Protein AF-0000000077258229 (afdb_homodimer)

Solvent-accessible surface area (backbone atoms only — not comparable to full-atom values): 12039 Å² total; per-residue (Å²): 67,58,70,66,53,53,52,51,48,62,73,42,46,87,74,57,75,75,78,71,53,66,70,56,54,48,48,45,30,41,74,46,67,45,82,60,68,40,69,65,33,52,48,48,52,47,51,52,46,50,50,51,50,38,46,32,37,35,40,14,45,51,47,38,51,54,52,49,56,58,44,56,70,38,79,86,47,75,88,75,76,78,78,65,54,45,53,68,25,43,56,54,13,40,48,67,43,36,39,39,26,74,67,77,74,73,71,124,69,57,71,64,52,52,53,51,48,63,73,41,47,87,74,57,74,75,80,70,53,66,72,56,54,49,49,44,30,41,76,45,68,44,83,61,68,40,70,66,33,53,48,48,52,47,50,50,48,48,50,52,51,38,48,31,36,34,39,14,46,52,47,37,50,52,51,48,56,57,45,55,69,38,80,86,47,76,85,77,75,77,77,64,52,45,54,68,24,45,56,55,12,40,46,68,43,34,40,40,24,73,67,79,74,72,70,125

Sequence (216 aa):
MKDSDFEEFKKNLDEYIPIIPDSVLDYYMQKSGITSSETNVKKMISLLSHKFISDVCGSAFQYHKLGQKNAQKDKRFSKDKKPSLQVVDVEKALEEVGINVNRPHYYMMKDSDFEEFKKNLDEYIPIIPDSVLDYYMQKSGITSSETNVKKMISLLSHKFISDVCGSAFQYHKLGQKNAQKDKRFSKDKKPSLQVVDVEKALEEVGINVNRPHYYM

Secondary structure (DSSP, 8-state):
--HHHHHHHHHTGGG---SS-HHHHHHHHHHTT---B-HHHHHHHHHHHHHHHHHHHHHHHHHHHHHHHHHHHSTTS-SS--PPB-HHHHHHHHHH------------/--HHHHHHHHHTGGG---SS-HHHHHHHHHHTT---B-HHHHHHHHHHHHHHHHHHHHHHHHHHHHHHHHHHHSTTS-TT--PPB-HHHHHHHHHH------------

Foldseek 3Di:
DPPVVLVVCLVCLVVDDAPDDPVVLCVVCVVVVNNDDDPSVSSSVRVVVVVLVVQLVVQLVVQLVVVQVVVVVVVVDPPPDRDDRDPVSSVVSVVVRPPCPPPPPPPD/DPPVVLVVCLVCLVVDDAPDDPVVLCVVCVVVVNNDDDPSVSSSVRVVVVVLVVQLVVQLVVQLVVVQVVVVVVVVDDPPDRDDRDPVSSVVSVVVRPPCPPPPPPPD

InterPro domains:
  IPR003923 Transcription initiation factor TFIID, subunit 10 [PF03540] (7-107)
  IPR003923 Transcription initiation factor TFIID, subunit 10 [PR01443] (18-34)
  IPR003923 Transcription initiation factor TFIID, subunit 10 [PR01443] (38-60)
  IPR003923 Transcription initiation factor TFIID, subunit 10 [PR01443] (82-104)
  IPR003923 Transcription initiation factor TFIID, subunit 10 [PTHR21242] (2-108)
  IPR003923 Transcription initiation factor TFIID, subunit 10 [cd07982] (5-101)

Radius of gyration: 19.53 Å; Cα contacts (8 Å, |Δi|>4): 253; chains: 2; bounding box: 39×70×43 Å

Organism: NCBI:txid6039

pLDDT: mean 80.28, std 18.12, range [20.03, 95.38]

Structure (mmCIF, N/CA/C/O backbone):
data_AF-0000000077258229-model_v1
#
loop_
_entity.id
_entity.type
_entity.pdbx_description
1 polymer 'Transcription initiation factor TFIID subunit 10 (TAF10)'
#
loop_
_atom_site.group_PDB
_atom_site.id
_atom_site.type_symbol
_atom_site.label_atom_id
_atom_site.label_alt_id
_atom_site.label_comp_id
_atom_site.label_asym_id
_atom_site.label_entity_id
_atom_site.label_seq_id
_atom_site.pdbx_PDB_ins_code
_atom_site.Cartn_x
_atom_site.Cartn_y
_atom_site.Cartn_z
_atom_site.occupancy
_atom_site.B_iso_or_equiv
_atom_site.auth_seq_id
_atom_site.auth_comp_id
_atom_site.auth_asym_id
_atom_site.auth_atom_id
_atom_site.pdbx_PDB_model_num
ATOM 1 N N . MET A 1 1 ? -11.641 3.184 -1.828 1 57.22 1 MET A N 1
ATOM 2 C CA . MET A 1 1 ? -12.156 2.928 -0.485 1 57.22 1 MET A CA 1
ATOM 3 C C . MET A 1 1 ? -13.391 3.779 -0.202 1 57.22 1 MET A C 1
ATOM 5 O O . MET A 1 1 ? -13.438 4.949 -0.581 1 57.22 1 MET A O 1
ATOM 9 N N . LYS A 1 2 ? -14.531 3.072 0.216 1 61.44 2 LYS A N 1
ATOM 10 C CA . LYS A 1 2 ? -15.734 3.822 0.577 1 61.44 2 LYS A CA 1
ATOM 11 C C . LYS A 1 2 ? -15.477 4.734 1.773 1 61.44 2 LYS A C 1
ATOM 13 O O . LYS A 1 2 ? -14.656 4.414 2.637 1 61.44 2 LYS A O 1
ATOM 18 N N . ASP A 1 3 ? -15.938 5.891 1.698 1 63.28 3 ASP A N 1
ATOM 19 C CA . ASP A 1 3 ? -15.852 6.828 2.814 1 63.28 3 ASP A CA 1
ATOM 20 C C . ASP A 1 3 ? -16.109 6.125 4.145 1 63.28 3 ASP A C 1
ATOM 22 O O . ASP A 1 3 ? -15.453 6.426 5.148 1 63.28 3 ASP A O 1
ATOM 26 N N . SER A 1 4 ? -16.891 5.246 4.035 1 69.62 4 SER A N 1
ATOM 27 C CA . SER A 1 4 ? -17.266 4.516 5.242 1 69.62 4 SER A CA 1
ATOM 28 C C . SER A 1 4 ? -16.109 3.666 5.758 1 69.62 4 SER A C 1
ATOM 30 O O . SER A 1 4 ? -15.93 3.527 6.969 1 69.62 4 SER A O 1
ATOM 32 N N . ASP A 1 5 ? -15.297 3.279 4.859 1 73.69 5 ASP A N 1
ATOM 33 C CA . ASP A 1 5 ? -14.156 2.463 5.27 1 73.69 5 ASP A CA 1
ATOM 34 C C . ASP A 1 5 ? -13.125 3.299 6.02 1 73.69 5 ASP A C 1
ATOM 36 O O . ASP A 1 5 ? -12.609 2.873 7.055 1 73.69 5 ASP A O 1
ATOM 40 N N . PHE A 1 6 ? -13.023 4.461 5.547 1 78.75 6 PHE A N 1
ATOM 41 C CA . PHE A 1 6 ? -12.031 5.324 6.176 1 78.75 6 PHE A CA 1
ATOM 42 C C . PHE A 1 6 ? -12.484 5.734 7.574 1 78.75 6 PHE A C 1
ATOM 44 O O . PHE A 1 6 ? -11.672 5.805 8.5 1 78.75 6 PHE A O 1
ATOM 51 N N . GLU A 1 7 ? -13.742 5.977 7.688 1 82.94 7 GLU A N 1
ATOM 52 C CA . GLU A 1 7 ? -14.281 6.352 8.992 1 82.94 7 GLU A CA 1
ATOM 53 C C . GLU A 1 7 ? -14.102 5.227 10.008 1 82.94 7 GLU A C 1
ATOM 55 O O . GLU A 1 7 ? -13.82 5.48 11.18 1 82.94 7 GLU A O 1
ATOM 60 N N . GLU A 1 8 ? -14.273 4.082 9.523 1 83.69 8 GLU A N 1
ATOM 61 C CA . GLU A 1 8 ? -14.07 2.932 10.391 1 83.69 8 GLU A CA 1
ATOM 62 C C . GLU A 1 8 ? -12.617 2.832 10.844 1 83.69 8 GLU A C 1
ATOM 64 O O . GLU A 1 8 ? -12.344 2.533 12.008 1 83.69 8 GLU A O 1
ATOM 69 N N . PHE A 1 9 ? -11.766 3.049 9.906 1 85.38 9 PHE A N 1
ATOM 70 C CA . PHE A 1 9 ? -10.352 3.029 10.25 1 85.38 9 PHE A CA 1
ATOM 71 C C . PHE A 1 9 ? -10.031 4.086 11.305 1 85.38 9 PHE A C 1
ATOM 73 O O . PHE A 1 9 ? -9.305 3.816 12.258 1 85.38 9 PHE A O 1
ATOM 80 N N . LYS A 1 10 ? -10.617 5.18 11.133 1 85.75 10 LYS A N 1
ATOM 81 C CA . LYS A 1 10 ? -10.383 6.285 12.055 1 85.75 10 LYS A CA 1
ATOM 82 C C . LYS A 1 10 ? -10.828 5.922 13.469 1 85.75 10 LYS A C 1
ATOM 84 O O . LYS A 1 10 ? -10.141 6.238 14.445 1 85.75 10 LYS A O 1
ATOM 89 N N . LYS A 1 11 ? -11.867 5.289 13.516 1 88.06 11 LYS A N 1
ATOM 90 C CA . LYS A 1 11 ? -12.461 4.945 14.805 1 88.06 11 LYS A CA 1
ATOM 91 C C . LYS A 1 11 ? -11.633 3.887 15.531 1 88.06 11 LYS A C 1
ATOM 93 O O . LYS A 1 11 ? -11.578 3.867 16.766 1 88.06 11 LYS A O 1
ATOM 98 N N . ASN A 1 12 ? -10.93 3.156 14.75 1 86.62 12 ASN A N 1
ATOM 99 C CA . ASN A 1 12 ? -10.234 2.021 15.352 1 86.62 12 ASN A CA 1
ATOM 100 C C . ASN A 1 12 ? -8.719 2.199 15.305 1 86.62 12 ASN A C 1
ATOM 102 O O . ASN A 1 12 ? -7.973 1.236 15.477 1 86.62 12 ASN A O 1
ATOM 106 N N . LEU A 1 13 ? -8.367 3.373 15.109 1 89.88 13 LEU A N 1
ATOM 107 C CA . LEU A 1 13 ? -6.949 3.645 14.922 1 89.88 13 LEU A CA 1
ATOM 108 C C . LEU A 1 13 ? -6.156 3.279 16.172 1 89.88 13 LEU A C 1
ATOM 110 O O . LEU A 1 13 ? -5.035 2.775 16.078 1 89.88 13 LEU A O 1
ATOM 114 N N . ASP A 1 14 ? -6.758 3.533 17.297 1 88.06 14 ASP A N 1
ATOM 115 C CA . ASP A 1 14 ? -6.062 3.295 18.562 1 88.06 14 ASP A CA 1
ATOM 116 C C . ASP A 1 14 ? -5.887 1.799 18.812 1 88.06 14 ASP A C 1
ATOM 118 O O . ASP A 1 14 ? -5.016 1.395 19.594 1 88.06 14 ASP A O 1
ATOM 122 N N . GLU A 1 15 ? -6.613 1.012 18.203 1 89.38 15 GLU A N 1
ATOM 123 C CA . GLU A 1 15 ? -6.566 -0.433 18.406 1 89.38 15 GLU A CA 1
ATOM 124 C C . GLU A 1 15 ? -5.641 -1.105 17.391 1 89.38 15 GLU A C 1
ATOM 126 O O . GLU A 1 15 ? -5.336 -2.295 17.516 1 89.38 15 GLU A O 1
ATOM 131 N N . TYR A 1 16 ? -5.285 -0.314 16.516 1 87.12 16 TYR A N 1
ATOM 132 C CA . TYR A 1 16 ? -4.457 -0.885 15.461 1 87.12 16 TYR A CA 1
ATOM 133 C C . TYR A 1 16 ? -3.014 -1.039 15.922 1 87.12 16 TYR A C 1
ATOM 135 O O . TYR A 1 16 ? -2.434 -0.11 16.5 1 87.12 16 TYR A O 1
ATOM 143 N N . ILE A 1 17 ? -2.508 -2.24 15.719 1 85.88 17 ILE A N 1
ATOM 144 C CA . ILE A 1 17 ? -1.104 -2.521 15.992 1 85.88 17 ILE A CA 1
ATOM 145 C C . ILE A 1 17 ? -0.341 -2.682 14.68 1 85.88 17 ILE A C 1
ATOM 147 O O . ILE A 1 17 ? -0.551 -3.648 13.945 1 85.88 17 ILE A O 1
ATOM 151 N N . PRO A 1 18 ? 0.511 -1.812 14.414 1 85.25 18 PRO A N 1
ATOM 152 C CA . PRO A 1 18 ? 1.188 -1.818 13.109 1 85.25 18 PRO A CA 1
ATOM 153 C C . PRO A 1 18 ? 2.096 -3.033 12.922 1 85.25 18 PRO A C 1
ATOM 155 O O . PRO A 1 18 ? 2.795 -3.436 13.859 1 85.25 18 PRO A O 1
ATOM 158 N N . ILE A 1 19 ? 2.014 -3.592 11.82 1 87.38 19 ILE A N 1
ATOM 159 C CA . ILE A 1 19 ? 2.902 -4.688 11.453 1 87.38 19 ILE A CA 1
ATOM 160 C C . ILE A 1 19 ? 4.168 -4.129 10.805 1 87.38 19 ILE A C 1
ATOM 162 O O . ILE A 1 19 ? 5.27 -4.625 11.047 1 87.38 19 ILE A O 1
ATOM 166 N N . ILE A 1 20 ? 4.02 -3.078 10.07 1 91.81 20 ILE A N 1
ATOM 167 C CA . ILE A 1 20 ? 5.141 -2.412 9.414 1 91.81 20 ILE A CA 1
ATOM 168 C C . ILE A 1 20 ? 5.969 -1.654 10.445 1 91.81 20 ILE A C 1
ATOM 170 O O . ILE A 1 20 ? 5.438 -0.824 11.188 1 91.81 20 ILE A O 1
ATOM 174 N N . PRO A 1 21 ? 7.254 -1.905 10.469 1 91.06 21 PRO A N 1
ATOM 175 C CA . PRO A 1 21 ? 8.094 -1.18 11.43 1 91.06 21 PRO A CA 1
ATOM 176 C C . PRO A 1 21 ? 8.031 0.334 11.234 1 91.06 21 PRO A C 1
ATOM 178 O O . PRO A 1 21 ? 7.945 0.812 10.102 1 91.06 21 PRO A O 1
ATOM 181 N N . ASP A 1 22 ? 8.195 1.017 12.391 1 89.62 22 ASP A N 1
ATOM 182 C CA . ASP A 1 22 ? 8.172 2.475 12.352 1 89.62 22 ASP A CA 1
ATOM 183 C C . ASP A 1 22 ? 9.281 3.021 11.453 1 89.62 22 ASP A C 1
ATOM 185 O O . ASP A 1 22 ? 9.086 4.02 10.758 1 89.62 22 ASP A O 1
ATOM 189 N N . SER A 1 23 ? 10.414 2.354 11.57 1 91.12 23 SER A N 1
ATOM 190 C CA . SER A 1 23 ? 11.555 2.812 10.781 1 91.12 23 SER A CA 1
ATOM 191 C C . SER A 1 23 ? 11.25 2.764 9.289 1 91.12 23 SER A C 1
ATOM 193 O O . SER A 1 23 ? 11.688 3.635 8.531 1 91.12 23 SER A O 1
ATOM 195 N N . VAL A 1 24 ? 10.516 1.772 8.852 1 91.31 24 VAL A N 1
ATOM 196 C CA . VAL A 1 24 ? 10.133 1.627 7.449 1 91.31 24 VAL A CA 1
ATOM 197 C C . VAL A 1 24 ? 9.148 2.73 7.066 1 91.31 24 VAL A C 1
ATOM 199 O O . VAL A 1 24 ? 9.32 3.396 6.043 1 91.31 24 VAL A O 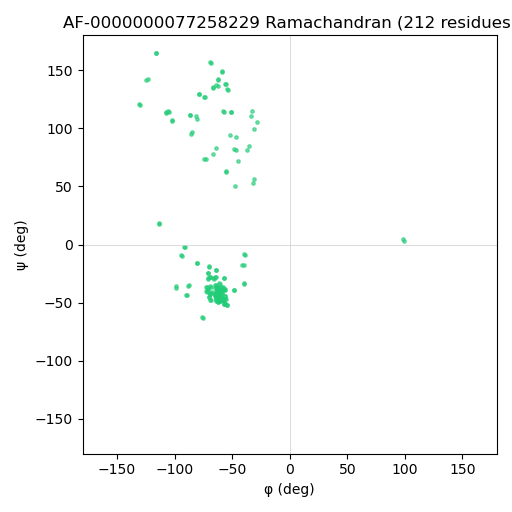1
ATOM 202 N N . LEU A 1 25 ? 8.125 2.957 7.871 1 93.25 25 LEU A N 1
ATOM 203 C CA . LEU A 1 25 ? 7.137 3.99 7.586 1 93.25 25 LEU A CA 1
ATOM 204 C C . LEU A 1 25 ? 7.781 5.371 7.582 1 93.25 25 LEU A C 1
ATOM 206 O O . LEU A 1 25 ? 7.477 6.203 6.723 1 93.25 25 LEU A O 1
ATOM 210 N N . ASP A 1 26 ? 8.688 5.57 8.555 1 93.44 26 ASP A N 1
ATOM 211 C CA . ASP A 1 26 ? 9.383 6.852 8.656 1 93.44 26 ASP A CA 1
ATOM 212 C C . ASP A 1 26 ? 10.188 7.137 7.391 1 93.44 26 ASP A C 1
ATOM 214 O O . ASP A 1 26 ? 10.273 8.281 6.945 1 93.44 26 ASP A O 1
ATOM 218 N N . TYR A 1 27 ? 10.781 6.145 6.914 1 93.44 27 TYR A N 1
ATOM 219 C CA . TYR A 1 27 ? 11.555 6.297 5.684 1 93.44 27 TYR A CA 1
ATOM 220 C C . TYR A 1 27 ? 10.68 6.836 4.559 1 93.44 27 TYR A C 1
ATOM 222 O O . TYR A 1 27 ? 11.047 7.809 3.893 1 93.44 27 TYR A O 1
ATOM 230 N N . TYR A 1 28 ? 9.57 6.219 4.34 1 93.06 28 TYR A N 1
ATOM 231 C CA . TYR A 1 28 ? 8.688 6.633 3.256 1 93.06 28 TYR A CA 1
ATOM 232 C C . TYR A 1 28 ? 8.148 8.039 3.496 1 93.06 28 TYR A C 1
ATOM 234 O O . TYR A 1 28 ? 8.008 8.828 2.557 1 93.06 28 TYR A O 1
ATOM 242 N N . MET A 1 29 ? 7.797 8.281 4.707 1 95.12 29 MET A N 1
ATOM 243 C CA . MET A 1 29 ? 7.289 9.609 5.059 1 95.12 29 MET A CA 1
ATOM 244 C C . MET A 1 29 ? 8.352 10.68 4.82 1 95.12 29 MET A C 1
ATOM 246 O O . MET A 1 29 ? 8.078 11.695 4.18 1 95.12 29 MET A O 1
ATOM 250 N N . GLN A 1 30 ? 9.539 10.461 5.285 1 94.75 30 GLN A N 1
ATOM 251 C CA . GLN A 1 30 ? 10.633 11.406 5.125 1 94.75 30 GLN A CA 1
ATOM 252 C C . GLN A 1 30 ? 10.961 11.625 3.648 1 94.75 30 GLN A C 1
ATOM 254 O O . GLN A 1 30 ? 11.25 12.75 3.232 1 94.75 30 GLN A O 1
ATOM 259 N N . LYS A 1 31 ? 10.953 10.578 2.973 1 93.81 31 LYS A N 1
ATOM 260 C CA . LYS A 1 31 ? 11.211 10.664 1.539 1 93.81 31 LYS A CA 1
ATOM 261 C C . LYS A 1 31 ? 10.219 11.602 0.856 1 93.81 31 LYS A C 1
ATOM 263 O O . LYS A 1 31 ? 10.547 12.242 -0.141 1 93.81 31 LYS A O 1
ATOM 268 N N . SER A 1 32 ? 9.047 11.719 1.38 1 92.88 32 SER 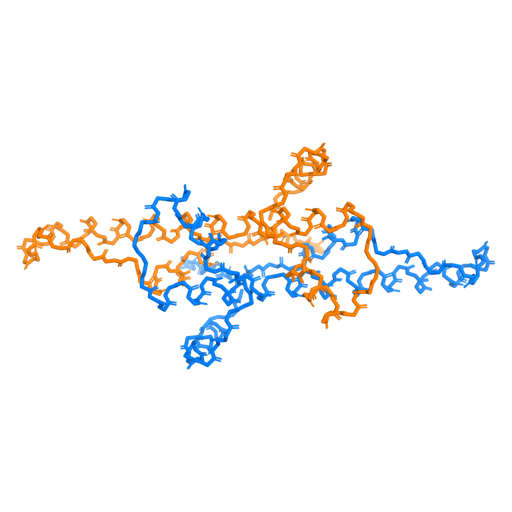A N 1
ATOM 269 C CA . SER A 1 32 ? 7.992 12.555 0.821 1 92.88 32 SER A CA 1
ATOM 270 C C . SER A 1 32 ? 8.031 13.961 1.416 1 92.88 32 SER A C 1
ATOM 272 O O . SER A 1 32 ? 7.191 14.805 1.09 1 92.88 32 SER A O 1
ATOM 274 N N . GLY A 1 33 ? 8.969 14.141 2.354 1 91.81 33 GLY A N 1
ATOM 275 C CA . GLY A 1 33 ? 9.125 15.461 2.945 1 91.81 33 GLY A CA 1
ATOM 276 C C . GLY A 1 33 ? 8.422 15.594 4.285 1 91.81 33 GLY A C 1
ATOM 277 O O . GLY A 1 33 ? 8.367 16.688 4.855 1 91.81 33 GLY A O 1
ATOM 278 N N . ILE A 1 34 ? 7.879 14.477 4.719 1 92.94 34 ILE A N 1
ATOM 279 C CA . ILE A 1 34 ? 7.199 14.508 6.008 1 92.94 34 ILE A CA 1
ATOM 280 C C . ILE A 1 34 ? 8.203 14.25 7.129 1 92.94 34 ILE A C 1
ATOM 282 O O . ILE A 1 34 ? 8.766 13.156 7.227 1 92.94 34 ILE A O 1
ATOM 286 N N . THR A 1 35 ? 8.453 15.172 7.855 1 85.44 35 THR A N 1
ATOM 287 C CA . THR A 1 35 ? 9.477 15.07 8.891 1 85.44 35 THR A CA 1
ATOM 288 C C . THR A 1 35 ? 8.836 14.781 10.25 1 85.44 35 THR A C 1
ATOM 290 O O . THR A 1 35 ? 9.453 14.141 11.102 1 85.44 35 THR A O 1
ATOM 293 N N . SER A 1 36 ? 7.727 15.305 10.5 1 76.44 36 SER A N 1
ATOM 294 C CA . SER A 1 36 ? 7.016 15.062 11.75 1 76.44 36 SER A CA 1
ATOM 295 C C . SER A 1 36 ? 5.559 14.688 11.492 1 76.44 36 SER A C 1
ATOM 297 O O . SER A 1 36 ? 4.875 15.336 10.703 1 76.44 36 SER A O 1
ATOM 299 N N . SER A 1 37 ? 5.316 13.562 11.977 1 77.62 37 SER A N 1
ATOM 300 C CA . SER A 1 37 ? 3.928 13.141 11.82 1 77.62 37 SER A CA 1
ATOM 301 C C . SER A 1 37 ? 3.307 12.773 13.164 1 77.62 37 SER A C 1
ATOM 303 O O . SER A 1 37 ? 4.004 12.312 14.07 1 77.62 37 SER A O 1
ATOM 305 N N . GLU A 1 38 ? 2.143 13.125 13.258 1 87.88 38 GLU A N 1
ATOM 306 C CA . GLU A 1 38 ? 1.345 12.695 14.398 1 87.88 38 GLU A CA 1
ATOM 307 C C . GLU A 1 38 ? 1.191 11.18 14.43 1 87.88 38 GLU A C 1
ATOM 309 O O . GLU A 1 38 ? 1.202 10.531 13.383 1 87.88 38 GLU A O 1
ATOM 314 N N . THR A 1 39 ? 1.223 10.664 15.625 1 89.94 39 THR A N 1
ATOM 315 C CA . THR A 1 39 ? 1.104 9.227 15.828 1 89.94 39 THR A CA 1
ATOM 316 C C . THR A 1 39 ? -0.079 8.664 15.047 1 89.94 39 THR A C 1
ATOM 318 O O . THR A 1 39 ? 0.036 7.617 14.398 1 89.94 39 THR A O 1
ATOM 321 N N . ASN A 1 40 ? -1.174 9.414 15.016 1 91.75 40 ASN A N 1
ATOM 322 C CA . ASN A 1 40 ? -2.379 8.93 14.352 1 91.75 40 ASN A CA 1
ATOM 323 C C . ASN A 1 40 ? -2.213 8.914 12.836 1 91.75 40 ASN A C 1
ATOM 325 O O . ASN A 1 40 ? -2.775 8.055 12.156 1 91.75 40 ASN A O 1
ATOM 329 N N . VAL A 1 41 ? -1.41 9.773 12.344 1 93.81 41 VAL A N 1
ATOM 330 C CA . VAL A 1 41 ? -1.142 9.812 10.906 1 93.81 41 VAL A CA 1
ATOM 331 C C . VAL A 1 41 ? -0.318 8.594 10.5 1 93.81 41 VAL A C 1
ATOM 333 O O . VAL A 1 41 ? -0.641 7.914 9.523 1 93.81 41 VAL A O 1
ATOM 336 N N . LYS A 1 42 ? 0.658 8.352 11.297 1 93.38 42 LYS A N 1
ATOM 337 C CA . LYS A 1 42 ? 1.5 7.188 11.047 1 93.38 42 LYS A CA 1
ATOM 338 C C . LYS A 1 42 ? 0.684 5.898 11.102 1 93.38 42 LYS A C 1
ATOM 340 O O . LYS A 1 42 ? 0.832 5.027 10.242 1 93.38 42 LYS A O 1
ATOM 345 N N . LYS A 1 43 ? -0.122 5.836 12.125 1 93.56 43 LYS A N 1
ATOM 346 C CA . LYS A 1 43 ? -0.98 4.668 12.281 1 93.56 43 LYS A CA 1
ATOM 347 C C . LYS A 1 43 ? -1.937 4.527 11.102 1 93.56 43 LYS A C 1
ATOM 349 O O . LYS A 1 43 ? -2.176 3.42 10.617 1 93.56 43 LYS A O 1
ATOM 354 N N . MET A 1 44 ? -2.463 5.617 10.656 1 93 44 MET A N 1
ATOM 355 C CA . MET A 1 44 ? -3.402 5.602 9.539 1 93 44 MET A CA 1
ATOM 356 C C . MET A 1 44 ? -2.725 5.109 8.266 1 93 44 MET A C 1
ATOM 358 O O . MET A 1 44 ? -3.26 4.25 7.562 1 93 44 MET A O 1
ATOM 362 N N . ILE A 1 45 ? -1.569 5.625 8.016 1 93.62 45 ILE A N 1
ATOM 363 C CA . ILE A 1 45 ? -0.845 5.23 6.812 1 93.62 45 ILE A CA 1
ATOM 364 C C . ILE A 1 45 ? -0.479 3.748 6.895 1 93.62 45 ILE A C 1
ATOM 366 O O . ILE A 1 45 ? -0.591 3.02 5.906 1 93.62 45 ILE A O 1
ATOM 370 N N . SER A 1 46 ? -0.046 3.348 8.047 1 93.69 46 SER A N 1
ATOM 371 C CA . SER A 1 46 ? 0.262 1.938 8.266 1 93.69 46 SER A CA 1
ATOM 372 C C . SER A 1 46 ? -0.956 1.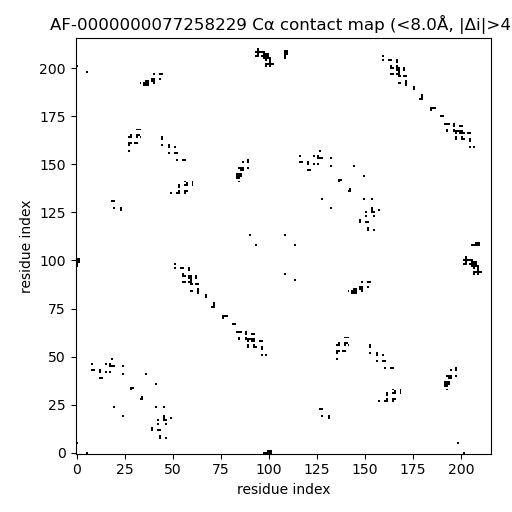059 8 1 93.69 46 SER A C 1
ATOM 374 O O . SER A 1 46 ? -0.851 0.03 7.324 1 93.69 46 SER A O 1
ATOM 376 N N . LEU A 1 47 ? -2.041 1.47 8.547 1 91.75 47 LEU A N 1
ATOM 377 C CA . LEU A 1 47 ? -3.283 0.722 8.391 1 91.75 47 LEU A CA 1
ATOM 378 C C . LEU A 1 47 ? -3.695 0.662 6.922 1 91.75 47 LEU A C 1
ATOM 380 O O . LEU A 1 47 ? -4.125 -0.387 6.434 1 91.75 47 LEU A O 1
ATOM 384 N N . LEU A 1 48 ? -3.623 1.71 6.219 1 91.06 48 LEU A N 1
ATOM 385 C CA . LEU A 1 48 ? -3.971 1.77 4.805 1 91.06 48 LEU A CA 1
ATOM 386 C C . LEU A 1 48 ? -3.039 0.892 3.979 1 91.06 48 LEU A C 1
ATOM 388 O O . LEU A 1 48 ? -3.477 0.23 3.035 1 91.06 48 LEU A O 1
ATOM 392 N N . SER A 1 49 ? -1.779 0.928 4.324 1 92.88 49 SER A N 1
ATOM 393 C CA . SER A 1 49 ? -0.805 0.068 3.662 1 92.88 49 SER A CA 1
ATOM 394 C C . SER A 1 49 ? -1.13 -1.406 3.881 1 92.88 49 SER A C 1
ATOM 396 O O . SER A 1 49 ? -1.048 -2.211 2.951 1 92.88 49 SER A O 1
ATOM 398 N N . HIS A 1 50 ? -1.468 -1.717 5.129 1 90.44 50 HIS A N 1
ATOM 399 C CA . HIS A 1 50 ? -1.894 -3.078 5.434 1 90.44 50 HIS A CA 1
ATOM 400 C C . HIS A 1 50 ? -3.072 -3.496 4.562 1 90.44 50 HIS A C 1
ATOM 402 O O . HIS A 1 50 ? -3.08 -4.598 4.008 1 90.44 50 HIS A O 1
ATOM 408 N N . LYS A 1 51 ? -4.016 -2.703 4.543 1 89.06 51 LYS A N 1
ATOM 409 C CA . LYS A 1 51 ? -5.191 -3.029 3.74 1 89.06 51 LYS A CA 1
ATOM 410 C C . LYS A 1 51 ? -4.816 -3.23 2.275 1 89.06 51 LYS A C 1
ATOM 412 O O . LYS A 1 51 ? -5.293 -4.164 1.629 1 89.06 51 LYS A O 1
ATOM 417 N N . PHE A 1 52 ? -4.031 -2.285 1.726 1 90.94 52 PHE A N 1
ATOM 418 C CA . PHE A 1 52 ? -3.598 -2.365 0.337 1 90.94 52 PHE A CA 1
ATOM 419 C C . PHE A 1 52 ? -2.906 -3.695 0.061 1 90.94 52 PHE A C 1
ATOM 421 O O . PHE A 1 52 ? -3.256 -4.395 -0.891 1 90.94 52 PHE A O 1
ATOM 428 N N . ILE A 1 53 ? -1.913 -4.027 0.885 1 93.81 53 ILE A N 1
ATOM 429 C CA . ILE A 1 53 ? -1.142 -5.25 0.685 1 93.81 53 ILE A CA 1
ATOM 430 C C . ILE A 1 53 ? -2.059 -6.465 0.804 1 93.81 53 ILE A C 1
ATOM 432 O O . ILE A 1 53 ? -2 -7.379 -0.022 1 93.81 53 ILE A O 1
ATOM 436 N N . SER A 1 54 ? -2.896 -6.445 1.809 1 91.81 54 SER A N 1
ATOM 437 C CA . SER A 1 54 ? -3.83 -7.551 2.018 1 91.81 54 SER A CA 1
ATOM 438 C C . SER A 1 54 ? -4.762 -7.719 0.823 1 91.81 54 SER A C 1
ATOM 440 O O . SER A 1 54 ? -4.996 -8.844 0.367 1 91.81 54 SER A O 1
ATOM 442 N N . ASP A 1 55 ? -5.32 -6.637 0.352 1 91.75 55 ASP A N 1
ATOM 443 C CA . ASP A 1 55 ? -6.238 -6.688 -0.784 1 91.75 55 ASP A CA 1
ATOM 444 C C . ASP A 1 55 ? -5.535 -7.223 -2.031 1 91.75 55 ASP A C 1
ATOM 446 O O . ASP A 1 55 ? -6.098 -8.039 -2.764 1 91.75 55 ASP A O 1
ATOM 450 N N . VAL A 1 56 ? -4.355 -6.746 -2.295 1 93.38 56 VAL A N 1
ATOM 451 C CA . VAL A 1 56 ? -3.592 -7.18 -3.463 1 93.38 56 VAL A CA 1
ATOM 452 C C . VAL A 1 56 ? -3.293 -8.672 -3.359 1 93.38 56 VAL A C 1
ATOM 454 O O . VAL A 1 56 ? -3.508 -9.422 -4.316 1 93.38 56 VAL A O 1
ATOM 457 N N . CYS A 1 57 ? -2.783 -9.102 -2.199 1 95.19 57 CYS A N 1
ATOM 458 C CA . CYS A 1 57 ? -2.475 -10.508 -1.992 1 95.19 57 CYS A CA 1
ATOM 459 C C . CYS A 1 57 ? -3.725 -11.367 -2.135 1 95.19 57 CYS A C 1
ATOM 461 O O . CYS A 1 57 ? -3.703 -12.398 -2.811 1 95.19 57 CYS A O 1
ATOM 463 N N . GLY A 1 58 ? -4.766 -10.945 -1.475 1 94.38 58 GLY A N 1
ATOM 464 C CA . GLY A 1 58 ? -6.012 -11.688 -1.549 1 94.38 58 GLY A CA 1
ATOM 465 C C . GLY A 1 58 ? -6.543 -11.828 -2.963 1 94.38 58 GLY A C 1
ATOM 466 O O . GLY A 1 58 ? -6.926 -12.922 -3.387 1 94.38 58 GLY A O 1
ATOM 467 N N . SER A 1 59 ? -6.574 -10.766 -3.689 1 94 59 SER A N 1
ATOM 468 C CA . SER A 1 59 ? -7.055 -10.773 -5.066 1 94 59 SER A CA 1
ATOM 469 C C . SER A 1 59 ? -6.145 -11.609 -5.965 1 94 59 SER A C 1
ATOM 471 O O . SER A 1 59 ? -6.621 -12.367 -6.812 1 94 59 SER A O 1
ATOM 473 N N . ALA A 1 60 ? -4.832 -11.422 -5.781 1 94.81 60 ALA A N 1
ATOM 474 C CA . ALA A 1 60 ? -3.879 -12.203 -6.562 1 94.81 60 ALA A CA 1
ATOM 475 C C . ALA A 1 60 ? -4.082 -13.703 -6.336 1 94.81 60 ALA A C 1
ATOM 477 O O . ALA A 1 60 ? -4.047 -14.492 -7.285 1 94.81 60 ALA A O 1
ATOM 478 N N . PHE A 1 61 ? -4.297 -14.055 -5.102 1 95.06 61 PHE A N 1
ATOM 479 C CA . PHE A 1 61 ? -4.527 -15.453 -4.75 1 95.06 61 PHE A CA 1
ATOM 480 C C . PHE A 1 61 ? -5.793 -15.977 -5.418 1 95.06 61 PHE A C 1
ATOM 482 O O . PHE A 1 61 ? -5.82 -17.109 -5.91 1 95.06 61 PHE A O 1
ATOM 489 N N . GLN A 1 62 ? -6.812 -15.195 -5.379 1 93.94 62 GLN A N 1
ATOM 490 C CA . GLN A 1 62 ? -8.07 -15.578 -6.02 1 93.94 62 GLN A CA 1
ATOM 491 C C . GLN A 1 62 ? -7.879 -15.812 -7.516 1 93.94 62 GLN A C 1
ATOM 493 O O . GLN A 1 62 ? -8.391 -16.781 -8.07 1 93.94 62 GLN A O 1
ATOM 498 N N . TYR A 1 63 ? -7.16 -14.914 -8.188 1 92 63 TYR A N 1
ATOM 499 C CA . TYR A 1 63 ? -6.895 -15.055 -9.617 1 92 63 TYR A CA 1
ATOM 500 C C . TYR A 1 63 ? -6.051 -16.297 -9.891 1 92 63 TYR A C 1
ATOM 502 O O . TYR A 1 63 ? -6.273 -17 -10.883 1 92 63 TYR A O 1
ATOM 510 N N . HIS A 1 64 ? -5.051 -16.484 -9.07 1 92.69 64 HIS A N 1
ATOM 511 C CA . HIS A 1 64 ? -4.215 -17.672 -9.195 1 92.69 64 HIS A CA 1
ATOM 512 C C . HIS A 1 64 ? -5.051 -18.953 -9.125 1 92.69 64 HIS A C 1
ATOM 514 O O . HIS A 1 64 ? -4.867 -19.859 -9.938 1 92.69 64 HIS A O 1
ATOM 520 N N . LYS A 1 65 ? -5.926 -19.016 -8.156 1 92.5 65 LYS A N 1
ATOM 521 C CA . LYS A 1 65 ? -6.789 -20.172 -7.973 1 92.5 65 LYS A CA 1
ATOM 522 C C . LYS A 1 65 ? -7.691 -20.375 -9.188 1 92.5 65 LYS A C 1
ATOM 524 O O . LYS A 1 65 ? -7.902 -21.516 -9.617 1 92.5 65 LYS A O 1
ATOM 529 N N . LEU A 1 66 ? -8.203 -19.359 -9.609 1 89.81 66 LEU A N 1
ATOM 530 C CA . LEU A 1 66 ? -9.078 -19.438 -10.781 1 89.81 66 LEU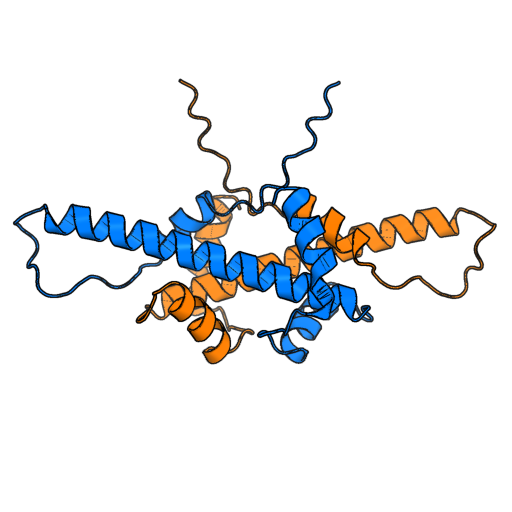 A CA 1
ATOM 531 C C . LEU A 1 66 ? -8.32 -19.984 -11.984 1 89.81 66 LEU A C 1
ATOM 533 O O . LEU A 1 66 ? -8.852 -20.812 -12.734 1 89.81 66 LEU A O 1
ATOM 537 N N . GLY A 1 67 ? -7.137 -19.469 -12.195 1 86.12 67 GLY A N 1
ATOM 538 C CA . GLY A 1 67 ? -6.316 -19.953 -13.289 1 86.12 67 GLY A CA 1
ATOM 539 C C . GLY A 1 67 ? -5.973 -21.422 -13.164 1 86.12 67 GLY A C 1
ATOM 540 O O . GLY A 1 67 ? -5.945 -22.156 -14.156 1 86.12 67 GLY A O 1
ATOM 541 N N . GLN A 1 68 ? -5.688 -21.844 -11.945 1 85.19 68 GLN A N 1
ATOM 542 C CA . GLN A 1 68 ? -5.359 -23.234 -11.695 1 85.19 68 GLN A CA 1
ATOM 543 C C . GLN A 1 68 ? -6.547 -24.141 -12 1 85.19 68 GLN A C 1
ATOM 545 O O . GLN A 1 68 ? -6.383 -25.219 -12.578 1 85.19 68 GLN A O 1
ATOM 550 N N . LYS A 1 69 ? -7.668 -23.75 -11.477 1 84.44 69 LYS A N 1
ATOM 551 C CA . LYS A 1 69 ? -8.883 -24.531 -11.711 1 84.44 69 LYS A CA 1
ATOM 552 C C . LYS A 1 69 ? -9.148 -24.703 -13.211 1 84.44 69 LYS A C 1
ATOM 554 O O . LYS A 1 69 ? -9.547 -25.766 -13.656 1 84.44 69 LYS A O 1
ATOM 559 N N . ASN A 1 70 ? -8.891 -23.656 -13.922 1 82.81 70 ASN A N 1
ATOM 560 C CA . ASN A 1 70 ? -9.094 -23.688 -15.367 1 82.81 70 ASN A CA 1
ATOM 561 C C . ASN A 1 70 ? -8.078 -24.594 -16.047 1 82.81 70 ASN A C 1
ATOM 563 O O . ASN A 1 70 ? -8.406 -25.281 -17.031 1 82.81 70 ASN A O 1
ATOM 567 N N . ALA A 1 71 ? -6.879 -24.641 -15.578 1 78.06 71 ALA A N 1
ATOM 568 C CA . ALA A 1 71 ? -5.82 -25.469 -16.141 1 78.06 71 ALA A CA 1
ATOM 569 C C . ALA A 1 71 ? -6.062 -26.938 -15.828 1 78.06 71 ALA A C 1
ATOM 571 O O . ALA A 1 71 ? -5.766 -27.812 -16.641 1 78.06 71 ALA A O 1
ATOM 572 N N . GLN A 1 72 ? -6.488 -27.234 -14.688 1 76.44 72 GLN A N 1
ATOM 573 C CA . GLN A 1 72 ? -6.742 -28.609 -14.266 1 76.44 72 GLN A CA 1
ATOM 574 C C . GLN A 1 72 ? -7.867 -29.234 -15.086 1 76.44 72 GLN A C 1
ATOM 576 O O . GLN A 1 72 ? -7.871 -30.453 -15.32 1 76.44 72 GLN A O 1
ATOM 581 N N . LYS A 1 73 ? -8.773 -28.422 -15.406 1 74.69 73 LYS A N 1
ATOM 582 C CA . LYS A 1 73 ? -9.875 -28.938 -16.219 1 74.69 73 LYS A CA 1
ATOM 583 C C . LYS A 1 73 ? -9.375 -29.391 -17.578 1 74.69 73 LYS A C 1
ATOM 585 O O . LYS A 1 73 ? -9.969 -30.281 -18.188 1 74.69 73 LYS A O 1
ATOM 590 N N . ASP A 1 74 ? -8.211 -28.781 -17.859 1 66.56 74 ASP A N 1
ATOM 591 C CA . ASP A 1 74 ? -7.598 -29.203 -19.125 1 66.56 74 ASP A CA 1
ATOM 592 C C . ASP A 1 74 ? -6.758 -30.469 -18.922 1 66.56 74 ASP A C 1
ATOM 594 O O . ASP A 1 74 ? -5.84 -30.484 -18.094 1 66.56 74 ASP A O 1
ATOM 598 N N . LYS A 1 75 ? -7.258 -31.656 -19.188 1 61.19 75 LYS A N 1
ATOM 599 C CA . LYS A 1 75 ? -6.762 -33.031 -19.047 1 61.19 75 LYS A CA 1
ATOM 600 C C . LYS A 1 75 ? -5.297 -33.125 -19.469 1 61.19 75 LYS A C 1
ATOM 602 O O . LYS A 1 75 ? -4.637 -34.125 -19.203 1 61.19 75 LYS A O 1
ATOM 607 N N . ARG A 1 76 ? -4.75 -32.156 -20.203 1 63.12 76 ARG A N 1
ATOM 608 C CA . ARG A 1 76 ? -3.389 -32.281 -20.703 1 63.12 76 ARG A CA 1
ATOM 609 C C . ARG A 1 76 ? -2.371 -31.922 -19.625 1 63.12 76 ARG A C 1
ATOM 611 O O . ARG A 1 76 ? -1.17 -32.156 -19.797 1 63.12 76 ARG A O 1
ATOM 618 N N . PHE A 1 77 ? -2.793 -31.281 -18.578 1 59.25 77 PHE A N 1
ATOM 619 C CA . PHE A 1 77 ? -1.84 -30.797 -17.578 1 59.25 77 PHE A CA 1
ATOM 620 C C . PHE A 1 77 ? -1.891 -31.672 -16.328 1 59.25 77 PHE A C 1
ATOM 622 O O . PHE A 1 77 ? -2.973 -32.031 -15.852 1 59.25 77 PHE A O 1
ATOM 629 N N . SER A 1 78 ? -0.804 -32.375 -16.078 1 58.5 78 SER A N 1
ATOM 630 C CA . SER A 1 78 ? -0.602 -33.312 -14.977 1 58.5 78 SER A CA 1
ATOM 631 C C . SER A 1 78 ? -0.962 -32.688 -13.641 1 58.5 78 SER A C 1
ATOM 633 O O . SER A 1 78 ? -0.694 -31.5 -13.422 1 58.5 78 SER A O 1
ATOM 635 N N . LYS A 1 79 ? -2.002 -33.125 -12.891 1 59.78 79 LYS A N 1
ATOM 636 C CA . LYS A 1 79 ? -2.553 -32.812 -11.578 1 59.78 79 LYS A CA 1
ATOM 637 C C . LYS A 1 79 ? -1.441 -32.562 -10.562 1 59.78 79 LYS A C 1
ATOM 639 O O . LYS A 1 79 ? -1.694 -32.031 -9.477 1 59.78 79 LYS A O 1
ATOM 644 N N . ASP A 1 80 ? -0.191 -32.844 -10.984 1 61.09 80 ASP A N 1
ATOM 645 C CA . ASP A 1 80 ? 0.711 -33.031 -9.852 1 61.09 80 ASP A CA 1
ATOM 646 C C . ASP A 1 80 ? 1.078 -31.688 -9.219 1 61.09 80 ASP A C 1
ATOM 648 O O . ASP A 1 80 ? 1.212 -31.594 -8 1 61.09 80 ASP A O 1
ATOM 652 N N . LYS A 1 81 ? 1.846 -30.672 -10.023 1 62.62 81 LYS A N 1
ATOM 653 C CA . LYS A 1 81 ? 2.414 -29.531 -9.297 1 62.62 81 LYS A CA 1
ATOM 654 C C . LYS A 1 81 ? 1.564 -28.281 -9.492 1 62.62 81 LYS A C 1
ATOM 656 O O . LYS A 1 81 ? 1.328 -27.844 -10.625 1 62.62 81 LYS A O 1
ATOM 661 N N . LYS A 1 82 ? 0.824 -27.875 -8.43 1 70.56 82 LYS A N 1
ATOM 662 C CA . LYS A 1 82 ? 0.06 -26.625 -8.453 1 70.56 82 LYS A CA 1
ATOM 663 C C . LYS A 1 82 ? 0.967 -25.438 -8.719 1 70.56 82 LYS A C 1
ATOM 665 O O . LYS A 1 82 ? 1.962 -25.234 -8.023 1 70.56 82 LYS A O 1
ATOM 670 N N . PRO A 1 83 ? 0.736 -24.844 -9.844 1 75.5 83 PRO A N 1
ATOM 671 C CA . PRO A 1 83 ? 1.61 -23.703 -10.141 1 75.5 83 PRO A CA 1
ATOM 672 C C . PRO A 1 83 ? 1.599 -22.641 -9.047 1 75.5 83 PRO A C 1
ATOM 674 O O . PRO A 1 83 ? 0.571 -22.438 -8.398 1 75.5 83 PRO A O 1
ATOM 677 N N . SER A 1 84 ? 2.713 -22.156 -8.766 1 88.31 84 SER A N 1
ATOM 678 C CA . SER A 1 84 ? 2.857 -21.094 -7.781 1 88.31 84 SER A CA 1
ATOM 679 C C . SER A 1 84 ? 2.254 -19.781 -8.289 1 88.31 84 SER A C 1
ATOM 681 O O . SER A 1 84 ? 2.014 -19.625 -9.484 1 88.31 84 SER A O 1
ATOM 683 N N . LEU A 1 85 ? 1.896 -18.922 -7.43 1 93.5 85 LEU A N 1
ATOM 684 C CA . LEU A 1 85 ? 1.424 -17.578 -7.758 1 93.5 85 LEU A CA 1
ATOM 685 C C . LEU A 1 85 ? 2.422 -16.844 -8.648 1 93.5 85 LEU A C 1
ATOM 687 O O . LEU A 1 85 ? 3.631 -16.906 -8.414 1 93.5 85 LEU A O 1
ATOM 691 N N . GLN A 1 86 ? 1.971 -16.234 -9.68 1 92.69 86 GLN A N 1
ATOM 692 C CA . GLN A 1 86 ? 2.822 -15.578 -10.664 1 92.69 86 GLN A CA 1
ATOM 693 C C . GLN A 1 86 ? 2.582 -14.07 -10.688 1 92.69 86 GLN A C 1
ATOM 695 O O . GLN A 1 86 ? 1.557 -13.594 -10.195 1 92.69 86 GLN A O 1
ATOM 700 N N . VAL A 1 87 ? 3.469 -13.43 -11.273 1 92.44 87 VAL A N 1
ATOM 701 C CA . VAL A 1 87 ? 3.404 -11.977 -11.383 1 92.44 87 VAL A CA 1
ATOM 702 C C . VAL A 1 87 ? 2.113 -11.57 -12.086 1 92.44 87 VAL A C 1
ATOM 704 O O . VAL A 1 87 ? 1.511 -10.547 -11.75 1 92.44 87 VAL A O 1
ATOM 707 N N . VAL A 1 88 ? 1.729 -12.352 -13.055 1 91.06 88 VAL A N 1
ATOM 708 C CA . VAL A 1 88 ? 0.527 -12.031 -13.82 1 91.06 88 VAL A CA 1
ATOM 709 C C . VAL A 1 88 ? -0.686 -12.008 -12.891 1 91.06 88 VAL A C 1
ATOM 711 O O . VAL A 1 88 ? -1.612 -11.219 -13.086 1 91.06 88 VAL A O 1
ATOM 714 N N . ASP A 1 89 ? -0.726 -12.844 -11.859 1 93.81 89 ASP A N 1
ATOM 715 C CA . ASP A 1 89 ? -1.81 -12.852 -10.883 1 93.81 89 ASP A CA 1
ATOM 716 C C . ASP A 1 89 ? -1.856 -11.539 -10.109 1 93.81 89 ASP A C 1
ATOM 718 O O . ASP A 1 89 ? -2.938 -11.031 -9.805 1 93.81 89 ASP A O 1
ATOM 722 N N . VAL A 1 90 ? -0.721 -11.008 -9.828 1 93.19 90 VAL A N 1
ATOM 723 C CA . VAL A 1 90 ? -0.614 -9.734 -9.125 1 93.19 90 VAL A CA 1
ATOM 724 C C . VAL A 1 90 ? -1.089 -8.602 -10.039 1 93.19 90 VAL A C 1
ATOM 726 O O . VAL A 1 90 ? -1.782 -7.688 -9.594 1 93.19 90 VAL A O 1
ATOM 729 N N . GLU A 1 91 ? -0.678 -8.688 -11.234 1 89.12 91 GLU A N 1
ATOM 730 C CA . GLU A 1 91 ? -1.098 -7.695 -12.219 1 89.12 91 GLU A CA 1
ATOM 731 C C . GLU A 1 91 ? -2.619 -7.617 -12.312 1 89.12 91 GLU A C 1
ATOM 733 O O . GLU A 1 91 ? -3.189 -6.523 -12.359 1 89.12 91 GLU A O 1
ATOM 738 N N . LYS A 1 92 ? -3.234 -8.719 -12.336 1 88.94 92 LYS A N 1
ATOM 739 C CA . LYS A 1 92 ? -4.691 -8.766 -12.414 1 88.94 92 LYS A CA 1
ATOM 740 C C . LYS A 1 92 ? -5.328 -8.242 -11.125 1 88.94 92 LYS A C 1
ATOM 742 O O . LYS A 1 92 ? -6.367 -7.586 -11.172 1 88.94 92 LYS A O 1
ATOM 747 N N . ALA A 1 93 ? -4.742 -8.633 -10.055 1 90.69 93 ALA A N 1
ATOM 748 C CA . ALA A 1 93 ? -5.238 -8.172 -8.758 1 90.69 93 ALA A CA 1
ATOM 749 C C . ALA A 1 93 ? -5.258 -6.648 -8.695 1 90.69 93 ALA A C 1
ATOM 751 O O . ALA A 1 93 ? -6.172 -6.059 -8.109 1 90.69 93 ALA A O 1
ATOM 752 N N . LEU A 1 94 ? -4.273 -6.012 -9.258 1 85.5 94 LEU A N 1
ATOM 753 C CA . LEU A 1 94 ? -4.152 -4.559 -9.195 1 85.5 94 LEU A CA 1
ATOM 754 C C . LEU A 1 94 ? -5.281 -3.887 -9.969 1 85.5 94 LEU A C 1
ATOM 756 O O . LEU A 1 94 ? -5.648 -2.746 -9.68 1 85.5 94 LEU A O 1
ATOM 760 N N . GLU A 1 95 ? -5.738 -4.574 -10.945 1 79.94 95 GLU A N 1
ATOM 761 C CA . GLU A 1 95 ? -6.871 -4.043 -11.695 1 79.94 95 GLU A CA 1
ATOM 762 C C . GLU A 1 95 ? -8.117 -3.955 -10.82 1 79.94 95 GLU A C 1
ATOM 764 O O . GLU A 1 95 ? -8.977 -3.09 -11.031 1 79.94 95 GLU A O 1
ATOM 769 N N . GLU A 1 96 ? -8.125 -4.809 -9.906 1 77.94 96 GLU A N 1
ATOM 770 C CA . GLU A 1 96 ? -9.281 -4.875 -9.023 1 77.94 96 GLU A CA 1
ATOM 771 C C . GLU A 1 96 ? -9.109 -3.965 -7.809 1 77.94 96 GLU A C 1
ATOM 773 O O . GLU A 1 96 ? -10.062 -3.336 -7.352 1 77.94 96 GLU A O 1
ATOM 778 N N . VAL A 1 97 ? -7.859 -4.121 -7.352 1 72.94 97 VAL A N 1
ATOM 779 C CA . VAL A 1 97 ? -7.574 -3.393 -6.121 1 72.94 97 VAL A CA 1
ATOM 780 C C . VAL A 1 97 ? -7.465 -1.898 -6.414 1 72.94 97 VAL A C 1
ATOM 782 O O . VAL A 1 97 ? -6.648 -1.481 -7.238 1 72.94 97 VAL A O 1
ATOM 785 N N . GLY A 1 98 ? -8.609 -1.084 -6.691 1 54.38 98 GLY A N 1
ATOM 786 C CA . GLY A 1 98 ? -8.641 0.37 -6.668 1 54.38 98 GLY A CA 1
ATOM 787 C C . GLY A 1 98 ? -8.773 0.939 -5.266 1 54.38 98 GLY A C 1
ATOM 788 O O . GLY A 1 98 ? -9.492 0.388 -4.43 1 54.38 98 GLY A O 1
ATOM 789 N N . ILE A 1 99 ? -7.793 1.478 -4.809 1 49.84 99 ILE A N 1
ATOM 790 C CA . ILE A 1 99 ? -8.273 2.268 -3.682 1 49.84 99 ILE A CA 1
ATOM 791 C C . ILE A 1 99 ? -9.367 3.221 -4.148 1 49.84 99 ILE A C 1
ATOM 793 O O . ILE A 1 99 ? -9.125 4.105 -4.973 1 49.84 99 ILE A O 1
ATOM 797 N N . ASN A 1 100 ? -10.484 2.682 -4.633 1 42.72 100 ASN A N 1
ATOM 798 C CA . ASN A 1 100 ? -11.664 3.357 -5.18 1 42.72 100 ASN A CA 1
ATOM 799 C C . ASN A 1 100 ? -11.891 4.711 -4.512 1 42.72 100 ASN A C 1
ATOM 801 O O . ASN A 1 100 ? -12.352 4.777 -3.371 1 42.72 100 ASN A O 1
ATOM 805 N N . VAL A 1 101 ? -11.086 5.57 -4.477 1 38.94 101 VAL A N 1
ATOM 806 C CA . VAL A 1 101 ? -11.68 6.832 -4.059 1 38.94 101 VAL A CA 1
ATOM 807 C C . VAL A 1 101 ? -12.656 7.324 -5.129 1 38.94 101 VAL A C 1
ATOM 809 O O . VAL A 1 101 ? -12.289 7.445 -6.301 1 38.94 101 VAL A O 1
ATOM 812 N N . ASN A 1 102 ? -13.836 6.773 -5.195 1 37.53 102 ASN A N 1
ATOM 813 C CA . ASN A 1 102 ? -14.828 7.359 -6.086 1 37.53 102 ASN A CA 1
ATOM 814 C C . ASN A 1 102 ? -14.648 8.867 -6.215 1 37.53 102 ASN A C 1
ATOM 816 O O . ASN A 1 102 ? -14.453 9.562 -5.215 1 37.53 102 ASN A O 1
ATOM 820 N N . ARG A 1 103 ? -14.016 9.273 -7.297 1 35.06 103 ARG A N 1
ATOM 821 C CA . ARG A 1 103 ? -14.062 10.664 -7.742 1 35.06 103 ARG A CA 1
ATOM 822 C C . ARG A 1 103 ? -15.414 11.289 -7.418 1 35.06 103 ARG A C 1
ATOM 824 O O . ARG A 1 103 ? -16.469 10.695 -7.672 1 35.06 103 ARG A O 1
ATOM 831 N N . PRO A 1 104 ? -15.414 12.219 -6.461 1 33.84 104 PRO A N 1
ATOM 832 C CA . PRO A 1 104 ? -16.656 12.992 -6.508 1 33.84 104 PRO A CA 1
ATOM 833 C C . PRO A 1 104 ? -17 13.469 -7.914 1 33.84 104 PRO A C 1
ATOM 835 O O . PRO A 1 104 ? -16.125 13.977 -8.625 1 33.84 104 PRO A O 1
ATOM 838 N N . HIS A 1 105 ? -17.625 12.656 -8.789 1 33.88 105 HIS A N 1
ATOM 839 C CA . HIS A 1 105 ? -18.281 13.305 -9.922 1 33.88 105 HIS A CA 1
ATOM 840 C C . HIS A 1 105 ? -18.875 14.648 -9.516 1 33.88 105 HIS A C 1
ATOM 842 O O . HIS A 1 105 ? -19.75 14.711 -8.648 1 33.88 105 HIS A O 1
ATOM 848 N N . TYR A 1 106 ? -18.062 15.703 -9.539 1 27.7 106 TYR A N 1
ATOM 849 C CA . TYR A 1 106 ? -18.672 17.016 -9.617 1 27.7 106 TYR A CA 1
ATOM 850 C C . TYR A 1 106 ? -19.781 17.047 -10.656 1 27.7 106 TYR A C 1
ATOM 852 O O . TYR A 1 106 ? -19.578 16.688 -11.82 1 27.7 106 TYR A O 1
ATOM 860 N N . TYR A 1 107 ? -20.859 16.406 -10.312 1 24.41 107 TYR A N 1
ATOM 861 C CA . TYR A 1 107 ? -21.969 16.906 -11.125 1 24.41 107 TYR A CA 1
ATOM 862 C C . TYR A 1 107 ? -21.984 18.422 -11.18 1 24.41 107 TYR A C 1
ATOM 864 O O . TYR A 1 107 ? -21.844 19.094 -10.148 1 24.41 107 TYR A O 1
ATOM 872 N N . MET A 1 108 ? -21.297 18.953 -12.273 1 20.03 108 MET A N 1
ATOM 873 C CA . MET A 1 108 ? -22.016 20.156 -12.711 1 20.03 108 MET A CA 1
ATOM 874 C C . MET A 1 108 ? -23.516 19.875 -12.805 1 20.03 108 MET A C 1
ATOM 876 O O . MET A 1 108 ? -23.938 18.766 -13.133 1 20.03 108 MET A O 1
ATOM 880 N N . MET B 1 1 ? -3.326 2.572 -11.531 1 56.5 1 MET B N 1
ATOM 881 C CA . MET B 1 1 ? -2.018 2.471 -12.172 1 56.5 1 MET B CA 1
ATOM 882 C C . MET B 1 1 ? -2.162 2.148 -13.656 1 56.5 1 MET B C 1
ATOM 884 O O . MET B 1 1 ? -3.008 1.34 -14.047 1 56.5 1 MET B O 1
ATOM 888 N N . LYS B 1 2 ? -1.512 3.051 -14.539 1 61.19 2 LYS B N 1
ATOM 889 C CA . LYS B 1 2 ? -1.549 2.775 -15.977 1 61.19 2 LYS B CA 1
ATOM 890 C C . LYS B 1 2 ? -0.817 1.477 -16.297 1 61.19 2 LYS B C 1
ATOM 892 O O . LYS B 1 2 ? 0.128 1.098 -15.609 1 61.19 2 LYS B O 1
ATOM 897 N N . ASP B 1 3 ? -1.381 0.719 -17.125 1 62.97 3 ASP B N 1
ATOM 898 C CA . ASP B 1 3 ? -0.74 -0.498 -17.609 1 62.97 3 ASP B CA 1
ATOM 899 C C . ASP B 1 3 ? 0.753 -0.277 -17.844 1 62.97 3 ASP B C 1
ATOM 901 O O . ASP B 1 3 ? 1.567 -1.158 -17.562 1 62.97 3 ASP B O 1
ATOM 905 N N . SER B 1 4 ? 0.996 0.825 -18.219 1 69.19 4 SER B N 1
ATOM 906 C CA . SER B 1 4 ? 2.381 1.164 -18.531 1 69.19 4 SER B CA 1
ATOM 907 C C . SER B 1 4 ? 3.234 1.203 -17.266 1 69.19 4 SER B C 1
ATOM 909 O O . SER B 1 4 ? 4.402 0.81 -17.281 1 69.19 4 SER B O 1
ATOM 911 N N . ASP B 1 5 ? 2.604 1.499 -16.203 1 73.19 5 ASP B N 1
ATOM 912 C CA . ASP B 1 5 ? 3.348 1.561 -14.953 1 73.19 5 ASP B CA 1
ATOM 913 C C . ASP B 1 5 ? 3.729 0.162 -14.469 1 73.19 5 ASP B C 1
ATOM 915 O O . ASP B 1 5 ? 4.863 -0.068 -14.055 1 73.19 5 ASP B O 1
ATOM 919 N N . PHE B 1 6 ? 2.834 -0.675 -14.719 1 78.5 6 PHE B N 1
ATOM 920 C CA . PHE B 1 6 ? 3.094 -2.035 -14.266 1 78.5 6 PHE B CA 1
ATOM 921 C C . PHE B 1 6 ? 4.191 -2.686 -15.102 1 78.5 6 PHE B C 1
ATOM 923 O O . PHE B 1 6 ? 5.035 -3.41 -14.57 1 78.5 6 PHE B O 1
ATOM 930 N N . GLU B 1 7 ? 4.152 -2.406 -16.359 1 82.88 7 GLU B N 1
ATOM 931 C CA . GLU B 1 7 ? 5.18 -2.959 -17.234 1 82.88 7 GLU B CA 1
ATOM 932 C C . GLU B 1 7 ? 6.566 -2.453 -16.844 1 82.88 7 GLU B C 1
ATOM 934 O O . GLU B 1 7 ? 7.547 -3.199 -16.922 1 82.88 7 GLU B O 1
ATOM 939 N N . GLU B 1 8 ? 6.574 -1.259 -16.5 1 83.5 8 GLU B N 1
ATOM 940 C CA . GLU B 1 8 ? 7.84 -0.69 -16.047 1 83.5 8 GLU B CA 1
ATOM 941 C C . GLU B 1 8 ? 8.344 -1.377 -14.781 1 83.5 8 GLU B C 1
ATOM 943 O O . GLU B 1 8 ? 9.531 -1.656 -14.648 1 83.5 8 GLU B O 1
ATOM 948 N N . PHE B 1 9 ? 7.426 -1.587 -13.914 1 85 9 PHE B N 1
ATOM 949 C CA . PHE B 1 9 ? 7.793 -2.283 -12.688 1 85 9 PHE B CA 1
ATOM 950 C C . PHE B 1 9 ? 8.336 -3.674 -12.992 1 85 9 PHE B C 1
ATOM 952 O O . PHE B 1 9 ? 9.344 -4.094 -12.422 1 85 9 PHE B O 1
ATOM 959 N N . LYS B 1 10 ? 7.73 -4.281 -13.906 1 85.56 10 LYS B N 1
ATOM 960 C CA . LYS B 1 10 ? 8.133 -5.633 -14.281 1 85.56 10 LYS B CA 1
ATOM 961 C C . LYS B 1 10 ? 9.562 -5.648 -14.828 1 85.56 10 LYS B C 1
ATOM 963 O O . LYS B 1 10 ? 10.344 -6.547 -14.508 1 85.56 10 LYS B O 1
ATOM 968 N N . LYS B 1 11 ? 9.828 -4.695 -15.539 1 88 11 LYS B N 1
ATOM 969 C CA . LYS B 1 11 ? 11.125 -4.613 -16.203 1 88 11 LYS B CA 1
ATOM 970 C C . LYS B 1 11 ? 12.242 -4.332 -15.195 1 88 11 LYS B C 1
ATOM 972 O O . LYS B 1 11 ? 13.375 -4.77 -15.375 1 88 11 LYS B O 1
ATOM 977 N N . ASN B 1 12 ? 11.844 -3.738 -14.117 1 86.25 12 ASN B N 1
ATOM 978 C CA . ASN B 1 12 ? 12.875 -3.295 -13.188 1 86.25 12 ASN B CA 1
ATOM 979 C C . ASN B 1 12 ? 12.812 -4.066 -11.867 1 86.25 12 ASN B C 1
ATOM 981 O O . ASN B 1 12 ? 13.383 -3.641 -10.867 1 86.25 12 ASN B O 1
ATOM 985 N N . LEU B 1 13 ? 12.172 -5.133 -11.953 1 89.62 13 LEU B N 1
ATOM 986 C CA . LEU B 1 13 ? 11.938 -5.898 -10.734 1 89.62 13 LEU B CA 1
ATOM 987 C C . LEU B 1 13 ? 13.258 -6.359 -10.117 1 89.62 13 LEU B C 1
ATOM 989 O O . LEU B 1 13 ? 13.406 -6.367 -8.898 1 89.62 13 LEU B O 1
ATOM 993 N N . ASP B 1 14 ? 14.156 -6.73 -10.977 1 87.75 14 ASP B N 1
ATOM 994 C CA . ASP B 1 14 ? 15.43 -7.266 -10.492 1 87.75 14 ASP B CA 1
ATOM 995 C C . ASP B 1 14 ? 16.281 -6.176 -9.844 1 87.75 14 ASP B C 1
ATOM 997 O O . ASP B 1 14 ? 17.172 -6.473 -9.055 1 87.75 14 ASP B O 1
ATOM 1001 N N . GLU B 1 15 ? 16.016 -4.988 -10.102 1 89 15 GLU B N 1
ATOM 1002 C CA . GLU B 1 15 ? 16.781 -3.869 -9.578 1 89 15 GLU B CA 1
ATOM 1003 C C . GLU B 1 15 ? 16.172 -3.33 -8.289 1 89 15 GLU B C 1
ATOM 1005 O O . GLU B 1 15 ? 16.781 -2.51 -7.598 1 89 15 GLU B O 1
ATOM 1010 N N . TYR B 1 16 ? 15.062 -3.824 -8.086 1 86.38 16 TYR B N 1
ATOM 1011 C CA . TYR B 1 16 ? 14.359 -3.311 -6.918 1 86.38 16 TYR B CA 1
ATOM 1012 C C . TYR B 1 16 ? 14.891 -3.949 -5.637 1 86.38 16 TYR B C 1
ATOM 1014 O O . TYR B 1 16 ? 15.039 -5.172 -5.566 1 86.38 16 TYR B O 1
ATOM 1022 N N . ILE B 1 17 ? 15.203 -3.08 -4.707 1 85.31 17 ILE B N 1
ATOM 1023 C CA . ILE B 1 17 ? 15.609 -3.529 -3.377 1 85.31 17 ILE B CA 1
ATOM 1024 C C . ILE B 1 17 ? 14.5 -3.24 -2.373 1 85.31 17 ILE B C 1
ATOM 1026 O O . ILE B 1 17 ? 14.219 -2.078 -2.07 1 85.31 17 ILE B O 1
ATOM 1030 N N . PRO B 1 18 ? 13.93 -4.238 -1.855 1 84.75 18 PRO B N 1
ATOM 1031 C CA . PRO B 1 18 ? 12.766 -4.043 -0.983 1 84.75 18 PRO B CA 1
ATOM 1032 C C . PRO B 1 18 ? 13.125 -3.336 0.323 1 84.75 18 PRO B C 1
ATOM 1034 O O . PRO B 1 18 ? 14.156 -3.633 0.927 1 84.75 18 PRO B O 1
ATOM 1037 N N . ILE B 1 19 ? 12.359 -2.414 0.663 1 87.25 19 ILE B N 1
ATOM 1038 C CA . ILE B 1 19 ? 12.5 -1.731 1.944 1 87.25 19 ILE B CA 1
ATOM 1039 C C . ILE B 1 19 ? 11.719 -2.48 3.02 1 87.25 19 ILE B C 1
ATOM 1041 O O . ILE B 1 19 ? 12.188 -2.613 4.156 1 87.25 19 ILE B O 1
ATOM 1045 N N . ILE B 1 20 ? 10.609 -3.043 2.643 1 91.56 20 ILE B N 1
ATOM 1046 C CA . ILE B 1 20 ? 9.773 -3.818 3.549 1 91.56 20 ILE B CA 1
ATOM 1047 C C . ILE B 1 20 ? 10.422 -5.172 3.824 1 91.56 20 ILE B C 1
ATOM 1049 O O . ILE B 1 20 ? 10.742 -5.918 2.893 1 91.56 20 ILE B O 1
ATOM 1053 N N . PRO B 1 21 ? 10.586 -5.492 5.086 1 90.88 21 PRO B N 1
ATOM 1054 C CA . PRO B 1 21 ? 11.18 -6.793 5.398 1 90.88 21 PRO B CA 1
ATOM 1055 C C . PRO B 1 21 ? 10.375 -7.961 4.832 1 90.88 21 PRO B C 1
ATOM 1057 O O . PRO B 1 21 ? 9.148 -7.906 4.797 1 90.88 21 PRO B O 1
ATOM 1060 N N . ASP B 1 22 ? 11.148 -9.023 4.496 1 89.38 22 ASP B N 1
ATOM 1061 C CA . ASP B 1 22 ? 10.508 -10.219 3.949 1 89.38 22 ASP B CA 1
ATOM 1062 C C . ASP B 1 22 ? 9.5 -10.805 4.938 1 89.38 22 ASP B C 1
ATOM 1064 O O . ASP B 1 22 ? 8.445 -11.305 4.535 1 89.38 22 ASP B O 1
ATOM 1068 N N . SER B 1 23 ? 9.898 -10.75 6.191 1 91 23 SER B N 1
ATOM 1069 C CA . SER B 1 23 ? 9.031 -11.32 7.215 1 91 23 SER B CA 1
ATOM 1070 C C . SER B 1 23 ? 7.684 -10.602 7.25 1 91 23 SER B C 1
ATOM 1072 O O . SER B 1 23 ? 6.648 -11.234 7.477 1 91 23 SER B O 1
ATOM 1074 N N . VAL B 1 24 ? 7.676 -9.32 7.031 1 91.19 24 VAL B N 1
ATOM 1075 C CA . VAL B 1 24 ? 6.453 -8.523 7.008 1 91.19 24 VAL B CA 1
ATOM 1076 C C . VAL B 1 24 ? 5.621 -8.891 5.785 1 91.19 24 VAL B C 1
ATOM 1078 O O . VAL B 1 24 ? 4.418 -9.148 5.898 1 91.19 24 VAL B O 1
ATOM 1081 N N . LEU B 1 25 ? 6.23 -8.953 4.617 1 93.06 25 LEU B N 1
ATOM 1082 C CA . LEU B 1 25 ? 5.52 -9.305 3.391 1 93.06 25 LEU B CA 1
ATOM 1083 C C . LEU B 1 25 ? 4.953 -10.719 3.475 1 93.06 25 LEU B C 1
ATOM 1085 O O . LEU B 1 25 ? 3.82 -10.961 3.061 1 93.06 25 LEU B O 1
ATOM 1089 N N . ASP B 1 26 ? 5.781 -11.617 4.031 1 93.31 26 ASP B N 1
ATOM 1090 C CA . ASP B 1 26 ? 5.359 -13.008 4.172 1 93.31 26 ASP B CA 1
ATOM 1091 C C . ASP B 1 26 ? 4.117 -13.117 5.051 1 93.31 26 ASP B C 1
ATOM 1093 O O . ASP B 1 26 ? 3.234 -13.938 4.789 1 93.31 26 ASP B O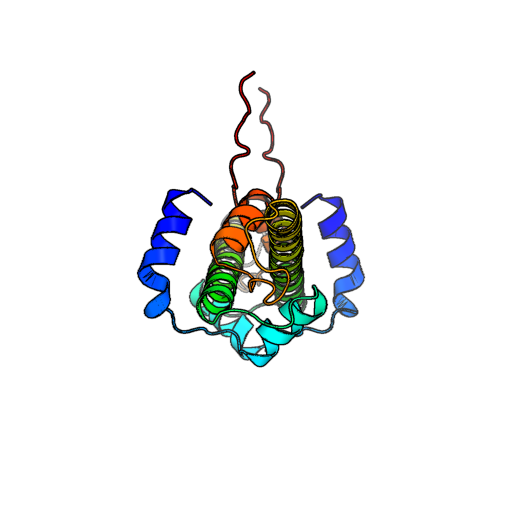 1
ATOM 1097 N N . TYR B 1 27 ? 4.105 -12.359 6.051 1 93.31 27 TYR B N 1
ATOM 1098 C CA . TYR B 1 27 ? 2.947 -12.352 6.938 1 93.31 27 TYR B CA 1
ATOM 1099 C C . TYR B 1 27 ? 1.674 -12.023 6.168 1 93.31 27 TYR B C 1
ATOM 1101 O O . TYR B 1 27 ? 0.674 -12.734 6.273 1 93.31 27 TYR B O 1
ATOM 1109 N N . TYR B 1 28 ? 1.707 -10.961 5.43 1 92.75 28 TYR B N 1
ATOM 1110 C CA . TYR B 1 28 ? 0.526 -10.539 4.684 1 92.75 28 TYR B CA 1
ATOM 1111 C C . TYR B 1 28 ? 0.142 -11.578 3.635 1 92.75 28 TYR B C 1
ATOM 1113 O O . TYR B 1 28 ? -1.043 -11.82 3.402 1 92.75 28 TYR B O 1
ATOM 1121 N N . MET B 1 29 ? 1.132 -12.078 2.988 1 94.88 29 MET B N 1
ATOM 1122 C CA . MET B 1 29 ? 0.885 -13.102 1.974 1 94.88 29 MET B CA 1
ATOM 1123 C C . MET B 1 29 ? 0.255 -14.344 2.594 1 94.88 29 MET B C 1
ATOM 1125 O O . MET B 1 29 ? -0.759 -14.844 2.104 1 94.88 29 MET B O 1
ATOM 1129 N N . GLN B 1 30 ? 0.802 -14.82 3.666 1 94.62 30 GLN B N 1
ATOM 1130 C CA . GLN B 1 30 ? 0.291 -16.016 4.348 1 94.62 30 GLN B CA 1
ATOM 1131 C C . GLN B 1 30 ? -1.134 -15.781 4.844 1 94.62 30 GLN B C 1
ATOM 1133 O O . GLN B 1 30 ? -1.967 -16.688 4.785 1 94.62 30 GLN B O 1
ATOM 1138 N N . LYS B 1 31 ? -1.319 -14.664 5.359 1 93.56 31 LYS B N 1
ATOM 1139 C CA . LYS B 1 31 ? -2.654 -14.32 5.836 1 93.56 31 LYS B CA 1
ATOM 1140 C C . LYS B 1 31 ? -3.688 -14.438 4.719 1 93.56 31 LYS B C 1
ATOM 1142 O O . LYS B 1 31 ? -4.855 -14.734 4.973 1 93.56 31 LYS B O 1
ATOM 1147 N N . SER B 1 32 ? -3.287 -14.25 3.512 1 92.38 32 SER B N 1
ATOM 1148 C CA . SER B 1 32 ? -4.172 -14.32 2.354 1 92.38 32 SER B CA 1
ATOM 1149 C C . SER B 1 32 ? -4.203 -15.727 1.765 1 92.38 32 SER B C 1
ATOM 1151 O O . SER B 1 32 ? -4.859 -15.969 0.75 1 92.38 32 SER B O 1
ATOM 1153 N N . GLY B 1 33 ? -3.387 -16.594 2.379 1 91.38 33 GLY B N 1
ATOM 1154 C CA . GLY B 1 33 ? -3.387 -17.984 1.926 1 91.38 33 GLY B CA 1
ATOM 1155 C C . GLY B 1 33 ? -2.238 -18.312 0.988 1 91.38 33 GLY B C 1
ATOM 1156 O O . GLY B 1 33 ? -2.17 -19.406 0.436 1 91.38 33 GLY B O 1
ATOM 1157 N N . ILE B 1 34 ? -1.411 -17.312 0.804 1 92.69 34 ILE B N 1
ATOM 1158 C CA . ILE B 1 34 ? -0.267 -17.531 -0.074 1 92.69 34 ILE B CA 1
ATOM 1159 C C . ILE B 1 34 ? 0.89 -18.125 0.726 1 92.69 34 ILE B C 1
ATOM 1161 O O . ILE B 1 34 ? 1.436 -17.469 1.619 1 92.69 34 ILE B O 1
ATOM 1165 N N . THR B 1 35 ? 1.198 -19.266 0.493 1 85.19 35 THR B N 1
ATOM 1166 C CA . THR B 1 35 ? 2.215 -19.969 1.271 1 85.19 35 THR B CA 1
ATOM 1167 C C . THR B 1 35 ? 3.557 -19.953 0.547 1 85.19 35 THR B C 1
ATOM 1169 O O . THR B 1 35 ? 4.613 -19.938 1.185 1 85.19 35 THR B O 1
ATOM 1172 N N . SER B 1 36 ? 3.562 -20.062 -0.707 1 76.44 36 SER B N 1
ATOM 1173 C CA . SER B 1 36 ? 4.789 -20.016 -1.496 1 76.44 36 SER B CA 1
ATOM 1174 C C . SER B 1 36 ? 4.672 -19.047 -2.656 1 76.44 36 SER B C 1
ATOM 1176 O O . SER B 1 36 ? 3.676 -19.047 -3.385 1 76.44 36 SER B O 1
ATOM 1178 N N . SER B 1 37 ? 5.535 -18.156 -2.547 1 77.81 37 SER B N 1
ATOM 1179 C CA . SER B 1 37 ? 5.512 -17.188 -3.645 1 77.81 37 SER B CA 1
ATOM 1180 C C . SER B 1 37 ? 6.863 -17.109 -4.348 1 77.81 37 SER B C 1
ATOM 1182 O O . SER B 1 37 ? 7.902 -17.328 -3.723 1 77.81 37 SER B O 1
ATOM 1184 N N . GLU B 1 38 ? 6.77 -16.969 -5.551 1 87.88 38 GLU B N 1
ATOM 1185 C CA . GLU B 1 38 ? 7.949 -16.703 -6.363 1 87.88 38 GLU B CA 1
ATOM 1186 C C . GLU B 1 38 ? 8.602 -15.391 -5.973 1 87.88 38 GLU B C 1
ATOM 1188 O O . GLU B 1 38 ? 7.926 -14.453 -5.543 1 87.88 38 GLU B O 1
ATOM 1193 N N . THR B 1 39 ? 9.906 -15.422 -5.988 1 89.69 39 THR B N 1
ATOM 1194 C CA . THR B 1 39 ? 10.688 -14.242 -5.617 1 89.69 39 THR B CA 1
ATOM 1195 C C . THR B 1 39 ? 10.18 -13 -6.344 1 89.69 39 THR B C 1
ATOM 1197 O O . THR B 1 39 ? 10.039 -11.938 -5.738 1 89.69 39 THR B O 1
ATOM 1200 N N . ASN B 1 40 ? 9.812 -13.164 -7.609 1 91.62 40 ASN B N 1
ATOM 1201 C CA . ASN B 1 40 ? 9.375 -12.023 -8.406 1 91.62 40 ASN B CA 1
ATOM 1202 C C . ASN B 1 40 ? 8.008 -11.516 -7.953 1 91.62 40 ASN B C 1
ATOM 1204 O O . ASN B 1 40 ? 7.73 -10.32 -8.023 1 91.62 40 ASN B O 1
ATOM 1208 N N . VAL B 1 41 ? 7.215 -12.383 -7.441 1 93.56 41 VAL B N 1
ATOM 1209 C CA . VAL B 1 41 ? 5.902 -12 -6.938 1 93.56 41 VAL B CA 1
ATOM 1210 C C . VAL B 1 41 ? 6.062 -11.172 -5.664 1 93.56 41 VAL B C 1
ATOM 1212 O O . VAL B 1 41 ? 5.445 -10.109 -5.523 1 93.56 41 VAL B O 1
ATOM 1215 N N . LYS B 1 42 ? 6.906 -11.664 -4.844 1 93.19 42 LYS B N 1
ATOM 1216 C CA . LYS B 1 42 ? 7.188 -10.945 -3.604 1 93.19 42 LYS B CA 1
ATOM 1217 C C . LYS B 1 42 ? 7.75 -9.555 -3.889 1 93.19 42 LYS B C 1
ATOM 1219 O O . LYS B 1 42 ? 7.34 -8.57 -3.27 1 93.19 42 LYS B O 1
ATOM 1224 N N . LYS B 1 43 ? 8.695 -9.539 -4.797 1 93.31 43 LYS B N 1
ATOM 1225 C CA . LYS B 1 43 ? 9.297 -8.266 -5.184 1 93.31 43 LYS B CA 1
ATOM 1226 C C . LYS B 1 43 ? 8.25 -7.324 -5.777 1 93.31 43 LYS B C 1
ATOM 1228 O O . LYS B 1 43 ? 8.266 -6.121 -5.5 1 93.31 43 LYS B O 1
ATOM 1233 N N . MET B 1 44 ? 7.379 -7.848 -6.559 1 92.81 44 MET B N 1
ATOM 1234 C CA . MET B 1 44 ? 6.34 -7.039 -7.195 1 92.81 44 MET B CA 1
ATOM 1235 C C . MET B 1 44 ? 5.402 -6.441 -6.152 1 92.81 44 MET B C 1
ATOM 1237 O O . MET B 1 44 ? 5.109 -5.246 -6.188 1 92.81 44 MET B O 1
ATOM 1241 N N . ILE B 1 45 ? 4.992 -7.262 -5.25 1 93.38 45 ILE B N 1
ATOM 1242 C CA . ILE B 1 45 ? 4.082 -6.789 -4.211 1 93.38 45 ILE B CA 1
ATOM 1243 C C . ILE B 1 45 ? 4.781 -5.734 -3.354 1 93.38 45 ILE B C 1
ATOM 1245 O O . ILE B 1 45 ? 4.18 -4.719 -2.992 1 93.38 45 ILE B O 1
ATOM 1249 N N . SER B 1 46 ? 6.016 -5.992 -3.031 1 93.56 46 SER B N 1
ATOM 1250 C CA . SER B 1 46 ? 6.805 -5.023 -2.281 1 93.56 46 SER B CA 1
ATOM 1251 C C . SER B 1 46 ? 6.891 -3.691 -3.018 1 93.56 46 SER B C 1
ATOM 1253 O O . SER B 1 46 ? 6.711 -2.631 -2.414 1 93.56 46 SER B O 1
ATOM 1255 N N . LEU B 1 47 ? 7.18 -3.781 -4.262 1 91.69 47 LEU B N 1
ATOM 1256 C CA . LEU B 1 47 ? 7.305 -2.586 -5.09 1 91.69 47 LEU B CA 1
ATOM 1257 C C . LEU B 1 47 ? 5.98 -1.829 -5.156 1 91.69 47 LEU B C 1
ATOM 1259 O O . LEU B 1 47 ? 5.961 -0.6 -5.066 1 91.69 47 LEU B O 1
ATOM 1263 N N . LEU B 1 48 ? 4.918 -2.492 -5.332 1 90.94 48 LEU B N 1
ATOM 1264 C CA . LEU B 1 48 ? 3.594 -1.881 -5.395 1 90.94 48 LEU B CA 1
ATOM 1265 C C . LEU B 1 48 ? 3.232 -1.23 -4.062 1 90.94 48 LEU B C 1
ATOM 1267 O O . LEU B 1 48 ? 2.637 -0.151 -4.035 1 90.94 48 LEU B O 1
ATOM 1271 N N . SER B 1 49 ? 3.578 -1.914 -3 1 92.94 49 SER B N 1
ATOM 1272 C CA . SER B 1 49 ? 3.359 -1.358 -1.669 1 92.94 49 SER B CA 1
ATOM 1273 C C . SER B 1 49 ? 4.16 -0.075 -1.467 1 92.94 49 SER B C 1
ATOM 1275 O O . SER B 1 49 ? 3.648 0.898 -0.909 1 92.94 49 SER B O 1
ATOM 1277 N N . HIS B 1 50 ? 5.41 -0.113 -1.905 1 90.62 50 HIS B N 1
ATOM 1278 C CA . HIS B 1 50 ? 6.238 1.087 -1.854 1 90.62 50 HIS B CA 1
ATOM 1279 C C . HIS B 1 50 ? 5.582 2.242 -2.605 1 90.62 50 HIS B C 1
ATOM 1281 O O . HIS B 1 50 ? 5.531 3.365 -2.102 1 90.62 50 HIS B O 1
ATOM 1287 N N . LYS B 1 51 ? 5.203 1.981 -3.758 1 89.12 51 LYS B N 1
ATOM 1288 C CA . LYS B 1 51 ? 4.57 3.031 -4.551 1 89.12 51 LYS B CA 1
ATOM 1289 C C . LYS B 1 51 ? 3.332 3.58 -3.846 1 89.12 51 LYS B C 1
ATOM 1291 O O . LYS B 1 51 ? 3.113 4.793 -3.814 1 89.12 51 LYS B O 1
ATOM 1296 N N . PHE B 1 52 ? 2.467 2.65 -3.363 1 91 52 PHE B N 1
ATOM 1297 C CA . PHE B 1 52 ? 1.251 3.045 -2.664 1 91 52 PHE B CA 1
ATOM 1298 C C . PHE B 1 52 ? 1.572 3.971 -1.496 1 91 52 PHE B C 1
ATOM 1300 O O . PHE B 1 52 ? 0.985 5.047 -1.371 1 91 52 PHE B O 1
ATOM 1307 N N . ILE B 1 53 ? 2.496 3.533 -0.631 1 93.94 53 ILE B N 1
ATOM 1308 C CA . ILE B 1 53 ? 2.842 4.305 0.556 1 93.94 53 ILE B CA 1
ATOM 1309 C C . ILE B 1 53 ? 3.428 5.652 0.142 1 93.94 53 ILE B C 1
ATOM 1311 O O . ILE B 1 53 ? 3.057 6.695 0.693 1 93.94 53 ILE B O 1
ATOM 1315 N N . SER B 1 54 ? 4.301 5.633 -0.824 1 91.94 54 SER B N 1
ATOM 1316 C CA . SER B 1 54 ? 4.918 6.859 -1.31 1 91.94 54 SER B CA 1
ATOM 1317 C C . SER B 1 54 ? 3.873 7.824 -1.859 1 91.94 54 SER B C 1
ATOM 1319 O O . SER B 1 54 ? 3.916 9.023 -1.571 1 91.94 54 SER B O 1
ATOM 1321 N N . ASP B 1 55 ? 2.973 7.32 -2.674 1 91.94 55 ASP B N 1
ATOM 1322 C CA . ASP B 1 55 ? 1.935 8.156 -3.266 1 91.94 55 ASP B CA 1
ATOM 1323 C C . ASP B 1 55 ? 1.038 8.766 -2.188 1 91.94 55 ASP B C 1
ATOM 1325 O O . ASP B 1 55 ? 0.689 9.945 -2.258 1 91.94 55 ASP B O 1
ATOM 1329 N N . VAL B 1 56 ? 0.645 7.969 -1.237 1 93.5 56 VAL B N 1
ATOM 1330 C CA . VAL B 1 56 ? -0.218 8.438 -0.158 1 93.5 56 VAL B CA 1
ATOM 1331 C C . VAL B 1 56 ? 0.5 9.523 0.643 1 93.5 56 VAL B C 1
ATOM 1333 O O . VAL B 1 56 ? -0.069 10.586 0.909 1 93.5 56 VAL B O 1
ATOM 1336 N N . CYS B 1 57 ? 1.738 9.25 1.034 1 95.38 57 CYS B N 1
ATOM 1337 C CA . CYS B 1 57 ? 2.518 10.227 1.79 1 95.38 57 CYS B CA 1
ATOM 1338 C C . CYS B 1 57 ? 2.703 11.508 0.994 1 95.38 57 CYS B C 1
ATOM 1340 O O . CYS B 1 57 ? 2.512 12.602 1.523 1 95.38 57 CYS B O 1
ATOM 1342 N N . GLY B 1 58 ? 3.102 11.352 -0.23 1 94.62 58 GLY B N 1
ATOM 1343 C CA . GLY B 1 58 ? 3.305 12.516 -1.078 1 94.62 58 GLY B CA 1
ATOM 1344 C C . GLY B 1 58 ? 2.057 13.367 -1.238 1 94.62 58 GLY B C 1
ATOM 1345 O O . GLY B 1 58 ? 2.109 14.586 -1.102 1 94.62 58 GLY B O 1
ATOM 1346 N N . SER B 1 59 ? 0.961 12.75 -1.519 1 94.12 59 SER B N 1
ATOM 1347 C CA . SER B 1 59 ? -0.306 13.453 -1.684 1 94.12 59 SER B CA 1
ATOM 1348 C C . SER B 1 59 ? -0.754 14.102 -0.377 1 94.12 59 SER B C 1
ATOM 1350 O O . SER B 1 59 ? -1.227 15.242 -0.371 1 94.12 59 SER B O 1
ATOM 1352 N N . ALA B 1 60 ? -0.624 13.344 0.708 1 94.94 60 ALA B N 1
ATOM 1353 C CA . ALA B 1 60 ? -0.985 13.891 2.014 1 94.94 60 ALA B CA 1
ATOM 1354 C C . ALA B 1 60 ? -0.169 15.133 2.332 1 94.94 60 ALA B C 1
ATOM 1356 O O . ALA B 1 60 ? -0.706 16.125 2.84 1 94.94 60 ALA B O 1
ATOM 1357 N N . PHE B 1 61 ? 1.088 15.086 2.031 1 95.19 61 PHE B N 1
ATOM 1358 C CA . PHE B 1 61 ? 1.975 16.219 2.264 1 95.19 61 PHE B CA 1
ATOM 1359 C C . PHE B 1 61 ? 1.545 17.422 1.432 1 95.19 61 PHE B C 1
ATOM 1361 O O . PHE B 1 61 ? 1.563 18.547 1.915 1 95.19 61 PHE B O 1
ATOM 1368 N N . GLN B 1 62 ? 1.23 17.172 0.216 1 94 62 GLN B N 1
ATOM 1369 C CA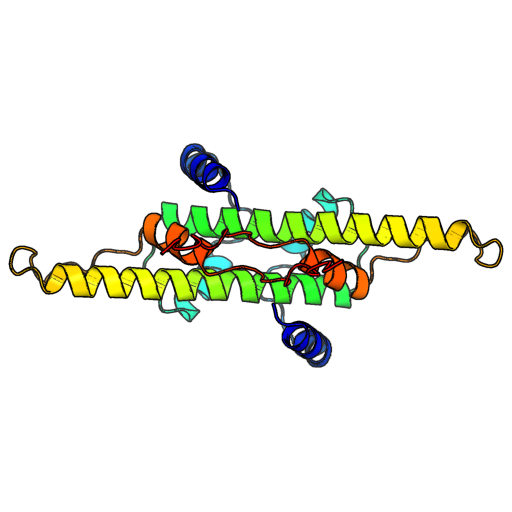 . GLN B 1 62 ? 0.771 18.25 -0.664 1 94 62 GLN B CA 1
ATOM 1370 C C . GLN B 1 62 ? -0.49 18.906 -0.114 1 94 62 GLN B C 1
ATOM 1372 O O . GLN B 1 62 ? -0.604 20.125 -0.111 1 94 62 GLN B O 1
ATOM 1377 N N . TYR B 1 63 ? -1.438 18.109 0.336 1 92.06 63 TYR B N 1
ATOM 1378 C CA . TYR B 1 63 ? -2.674 18.641 0.904 1 92.06 63 TYR B CA 1
ATOM 1379 C C . TYR B 1 63 ? -2.395 19.422 2.178 1 92.06 63 TYR B C 1
ATOM 1381 O O . TYR B 1 63 ? -3.016 20.453 2.424 1 92.06 63 TYR B O 1
ATOM 1389 N N . HIS B 1 64 ? -1.544 18.859 2.998 1 92.62 64 HIS B N 1
ATOM 1390 C CA . HIS B 1 64 ? -1.145 19.562 4.219 1 92.62 64 HIS B CA 1
ATOM 1391 C C . HIS B 1 64 ? -0.579 20.938 3.908 1 92.62 64 HIS B C 1
ATOM 1393 O O . HIS B 1 64 ? -0.934 21.922 4.566 1 92.62 64 HIS B O 1
ATOM 1399 N N . LYS B 1 65 ? 0.296 21 2.951 1 92.5 65 LYS B N 1
ATOM 1400 C CA . LYS B 1 65 ? 0.918 22.266 2.555 1 92.5 65 LYS B CA 1
ATOM 1401 C C . LYS B 1 65 ? -0.124 23.25 2.043 1 92.5 65 LYS B C 1
ATOM 1403 O O . LYS B 1 65 ? -0.058 24.453 2.348 1 92.5 65 LYS B O 1
ATOM 1408 N N . LEU B 1 66 ? -0.942 22.766 1.281 1 89.69 66 LEU B N 1
ATOM 1409 C CA . LEU B 1 66 ? -1.997 23.625 0.742 1 89.69 66 LEU B CA 1
ATOM 1410 C C . LEU B 1 66 ? -2.85 24.203 1.863 1 89.69 66 LEU B C 1
ATOM 1412 O O . LEU B 1 66 ? -3.213 25.375 1.823 1 89.69 66 LEU B O 1
ATOM 1416 N N . GLY B 1 67 ? -3.225 23.359 2.775 1 85.94 67 GLY B N 1
ATOM 1417 C CA . GLY B 1 67 ? -3.998 23.828 3.912 1 85.94 67 GLY B CA 1
ATOM 1418 C C . GLY B 1 67 ? -3.266 24.859 4.746 1 85.94 67 GLY B C 1
ATOM 1419 O O . GLY B 1 67 ? -3.873 25.828 5.227 1 85.94 67 GLY B O 1
ATOM 1420 N N . GLN B 1 68 ? -1.984 24.656 4.93 1 84.94 68 GLN B N 1
ATOM 1421 C CA . GLN B 1 68 ? -1.171 25.594 5.699 1 84.94 68 GLN B CA 1
ATOM 1422 C C . GLN B 1 68 ? -1.104 26.953 5.012 1 84.94 68 GLN B C 1
ATOM 1424 O O . GLN B 1 68 ? -1.182 27.984 5.668 1 84.94 68 GLN B O 1
ATOM 1429 N N . LYS B 1 69 ? -0.829 26.906 3.744 1 84.25 69 LYS B N 1
ATOM 1430 C CA . LYS B 1 69 ? -0.752 28.141 2.977 1 84.25 69 LYS B CA 1
ATOM 1431 C C . LYS B 1 69 ? -2.053 28.938 3.08 1 84.25 69 LYS B C 1
ATOM 1433 O O . LYS B 1 69 ? -2.033 30.156 3.195 1 84.25 69 LYS B O 1
ATOM 1438 N N . ASN B 1 70 ? -3.113 28.219 3.064 1 82.56 70 ASN B N 1
ATOM 1439 C CA . ASN B 1 70 ? -4.422 28.844 3.174 1 82.56 70 ASN B CA 1
ATOM 1440 C C . ASN B 1 70 ? -4.641 29.438 4.562 1 82.56 70 ASN B C 1
ATOM 1442 O O . ASN B 1 70 ? -5.254 30.5 4.699 1 82.56 70 ASN B O 1
ATOM 1446 N N . ALA B 1 71 ? -4.168 28.812 5.578 1 77.69 71 ALA B N 1
ATOM 1447 C CA . ALA B 1 71 ? -4.305 29.266 6.957 1 77.69 71 ALA B CA 1
ATOM 1448 C C . ALA B 1 71 ? -3.418 30.484 7.219 1 77.69 71 ALA B C 1
ATOM 1450 O O . ALA B 1 71 ? -3.797 31.375 7.969 1 77.69 71 ALA B O 1
ATOM 1451 N N . GLN B 1 72 ? -2.264 30.484 6.73 1 76.19 72 GLN B N 1
ATOM 1452 C CA . GLN B 1 72 ? -1.318 31.578 6.926 1 76.19 72 GLN B CA 1
ATOM 1453 C C . GLN B 1 72 ? -1.829 32.875 6.285 1 76.19 72 GLN B C 1
ATOM 1455 O O . GLN B 1 72 ? -1.543 33.969 6.77 1 76.19 72 GLN B O 1
ATOM 1460 N N . LYS B 1 73 ? -2.477 32.656 5.23 1 74.44 73 LY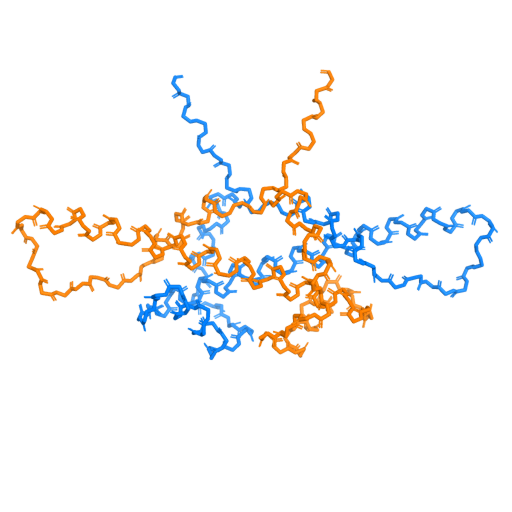S B N 1
ATOM 1461 C CA . LYS B 1 73 ? -3.025 33.844 4.574 1 74.44 73 LYS B CA 1
ATOM 1462 C C . LYS B 1 73 ? -4.062 34.531 5.457 1 74.44 73 LYS B C 1
ATOM 1464 O O . LYS B 1 73 ? -4.258 35.75 5.363 1 74.44 73 LYS B O 1
ATOM 1469 N N . ASP B 1 74 ? -4.531 33.656 6.344 1 66.88 74 ASP B N 1
ATOM 1470 C CA . ASP B 1 74 ? -5.477 34.219 7.301 1 66.88 74 ASP B CA 1
ATOM 1471 C C . ASP B 1 74 ? -4.754 34.844 8.492 1 66.88 74 ASP B C 1
ATOM 1473 O O . ASP B 1 74 ? -3.963 34.188 9.164 1 66.88 74 ASP B O 1
ATOM 1477 N N . LYS B 1 75 ? -4.48 36.188 8.508 1 61.34 75 LYS B N 1
ATOM 1478 C CA . LYS B 1 75 ? -3.773 37.062 9.43 1 61.34 75 LYS B CA 1
ATOM 1479 C C . LYS B 1 75 ? -4.07 36.688 10.883 1 61.34 75 LYS B C 1
ATOM 1481 O O . LYS B 1 75 ? -3.389 37.156 11.797 1 61.34 75 LYS B O 1
ATOM 1486 N N . ARG B 1 76 ? -5.102 35.938 11.188 1 63.28 76 ARG B N 1
ATOM 1487 C CA . ARG B 1 76 ? -5.484 35.656 12.57 1 63.28 76 ARG B CA 1
ATOM 1488 C C . ARG B 1 76 ? -4.625 34.531 13.164 1 63.28 76 ARG B C 1
ATOM 1490 O O . ARG B 1 76 ? -4.656 34.312 14.375 1 63.28 76 ARG B O 1
ATOM 1497 N N . PHE B 1 77 ? -3.949 33.781 12.336 1 59.16 77 PHE B N 1
ATOM 1498 C CA . PHE B 1 77 ? -3.215 32.625 12.852 1 59.16 77 PHE B CA 1
ATOM 1499 C C . PHE B 1 77 ? -1.717 32.906 12.867 1 59.16 77 PHE B C 1
ATOM 1501 O O . PHE B 1 77 ? -1.174 33.469 11.914 1 59.16 77 PHE B O 1
ATOM 1508 N N . SER B 1 78 ? -1.155 32.938 14.078 1 58.28 78 SER B N 1
ATOM 1509 C CA . SER B 1 78 ? 0.244 33.219 14.383 1 58.28 78 SER B CA 1
ATOM 1510 C C . SER B 1 78 ? 1.176 32.344 13.547 1 58.28 78 SER B C 1
ATOM 1512 O O . SER B 1 78 ? 0.893 31.172 13.32 1 58.28 78 SER B O 1
ATOM 1514 N N . LYS B 1 79 ? 1.999 32.875 12.602 1 59.91 79 LYS B N 1
ATOM 1515 C CA . LYS B 1 79 ? 3.035 32.344 11.719 1 59.91 79 LYS B CA 1
ATOM 1516 C C . LYS B 1 79 ? 3.881 31.312 12.43 1 59.91 79 LYS B C 1
ATOM 1518 O O . LYS B 1 79 ? 4.621 30.562 11.789 1 59.91 79 LYS B O 1
ATOM 1523 N N . ASP B 1 80 ? 3.682 31.172 13.773 1 60.81 80 ASP B N 1
ATOM 1524 C CA . ASP B 1 80 ? 4.812 30.531 14.43 1 60.81 80 ASP B CA 1
ATOM 1525 C C . ASP B 1 80 ? 4.824 29.031 14.156 1 60.81 80 ASP B C 1
ATOM 1527 O O . ASP B 1 80 ? 5.891 28.422 14.008 1 60.81 80 ASP B O 1
ATOM 1531 N N . LYS B 1 81 ? 3.66 28.156 14.625 1 62.41 81 LYS B N 1
ATOM 1532 C CA . LYS B 1 81 ? 3.844 26.703 14.594 1 62.41 81 LYS B CA 1
ATOM 1533 C C . LYS B 1 81 ? 3.141 26.094 13.391 1 62.41 81 LYS B C 1
ATOM 1535 O O . LYS B 1 81 ? 1.931 26.25 13.219 1 62.41 81 LYS B O 1
ATOM 1540 N N . LYS B 1 82 ? 3.926 25.672 12.359 1 70 82 LYS B N 1
ATOM 1541 C CA . LYS B 1 82 ? 3.377 24.953 11.211 1 70 82 LYS B CA 1
ATOM 1542 C C . LYS B 1 82 ? 2.652 23.688 11.656 1 70 82 LYS B C 1
ATOM 1544 O O . LYS B 1 82 ? 3.227 22.844 12.344 1 70 82 LYS B O 1
ATOM 1549 N N . PRO B 1 83 ? 1.372 23.703 11.438 1 75.25 83 PRO B N 1
ATOM 1550 C CA . PRO B 1 83 ? 0.644 22.516 11.883 1 75.25 83 PRO B CA 1
ATOM 1551 C C . PRO B 1 83 ? 1.197 21.219 11.281 1 75.25 83 PRO B C 1
ATOM 1553 O O . PRO B 1 83 ? 1.671 21.219 10.141 1 75.25 83 PRO B O 1
ATOM 1556 N N . SER B 1 84 ? 1.274 20.281 12.07 1 88.38 84 SER B N 1
ATOM 1557 C CA . SER B 1 84 ? 1.73 18.953 11.633 1 88.38 84 SER B CA 1
ATOM 1558 C C . SER B 1 84 ? 0.716 18.312 10.703 1 88.38 84 SER B C 1
ATOM 1560 O O . SER B 1 84 ? -0.447 18.719 10.656 1 88.38 84 SER B O 1
ATOM 1562 N N . LEU B 1 85 ? 1.137 17.422 9.891 1 93.56 85 LEU B N 1
ATOM 1563 C CA . LEU B 1 85 ? 0.273 16.625 9.031 1 93.56 85 LEU B CA 1
ATOM 1564 C C . LEU B 1 85 ? -0.806 15.922 9.852 1 93.56 85 LEU B C 1
ATOM 1566 O O . LEU B 1 85 ? -0.526 15.383 10.922 1 93.56 85 LEU B O 1
ATOM 1570 N N . GLN B 1 86 ? -2.021 15.977 9.414 1 92.81 86 GLN B N 1
ATOM 1571 C CA . GLN B 1 86 ? -3.162 15.438 10.148 1 92.81 86 GLN B CA 1
ATOM 1572 C C . GLN B 1 86 ? -3.809 14.281 9.375 1 92.81 86 GLN B C 1
ATOM 1574 O O . GLN B 1 86 ? -3.582 14.133 8.18 1 92.81 86 GLN B O 1
ATOM 1579 N N . VAL B 1 87 ? -4.582 13.594 10.07 1 92.62 87 VAL B N 1
ATOM 1580 C CA . VAL B 1 87 ? -5.281 12.445 9.5 1 92.62 87 VAL B CA 1
ATOM 1581 C C . VAL B 1 87 ? -6.133 12.898 8.312 1 92.62 87 VAL B C 1
ATOM 1583 O O . VAL B 1 87 ? -6.262 12.172 7.328 1 92.62 87 VAL B O 1
ATOM 1586 N N . VAL B 1 88 ? -6.691 14.07 8.438 1 91.06 88 VAL B N 1
ATOM 1587 C CA . VAL B 1 88 ? -7.555 14.578 7.375 1 91.06 88 VAL B CA 1
ATOM 1588 C C . VAL B 1 88 ? -6.758 14.727 6.082 1 91.06 88 VAL B C 1
ATOM 1590 O O . VAL B 1 88 ? -7.289 14.516 4.988 1 91.06 88 VAL B O 1
ATOM 1593 N N . ASP B 1 89 ? -5.473 15.055 6.152 1 93.81 89 ASP B N 1
ATOM 1594 C CA . ASP B 1 89 ? -4.609 15.148 4.98 1 93.81 89 ASP B CA 1
ATOM 1595 C C . ASP B 1 89 ? -4.445 13.789 4.309 1 93.81 89 ASP B C 1
ATOM 1597 O O . ASP B 1 89 ? -4.402 13.703 3.078 1 93.81 89 ASP B O 1
ATOM 1601 N N . VAL B 1 90 ? -4.375 12.773 5.094 1 93.25 90 VAL B N 1
ATOM 1602 C CA . VAL B 1 90 ? -4.258 11.406 4.586 1 93.25 90 VAL B CA 1
ATOM 1603 C C . VAL B 1 90 ? -5.566 10.992 3.918 1 93.25 90 VAL B C 1
ATOM 1605 O O . VAL B 1 90 ? -5.559 10.344 2.865 1 93.25 90 VAL B O 1
ATOM 1608 N N . GLU B 1 91 ? -6.609 11.336 4.559 1 89.06 91 GLU B N 1
ATOM 1609 C CA . GLU B 1 91 ? -7.926 11.039 4.004 1 89.06 91 GLU B CA 1
ATOM 1610 C C . GLU B 1 91 ? -8.086 11.633 2.605 1 89.06 91 GLU B C 1
ATOM 1612 O O . GLU B 1 91 ? -8.594 10.969 1.696 1 89.06 91 GLU B O 1
ATOM 1617 N N . LYS B 1 92 ? -7.672 12.82 2.453 1 88.88 92 LYS B N 1
ATOM 1618 C CA . LYS B 1 92 ? -7.754 13.492 1.159 1 88.88 92 LYS B CA 1
ATOM 1619 C C . LYS B 1 92 ? -6.816 12.844 0.143 1 88.88 92 LYS B C 1
ATOM 1621 O O . LYS B 1 92 ? -7.156 12.734 -1.037 1 88.88 92 LYS B O 1
ATOM 1626 N N . ALA B 1 93 ? -5.668 12.523 0.614 1 90.69 93 ALA B N 1
ATOM 1627 C CA . ALA B 1 93 ? -4.691 11.875 -0.252 1 90.69 93 ALA B CA 1
ATOM 1628 C C . ALA B 1 93 ? -5.254 10.578 -0.836 1 90.69 93 ALA B C 1
ATOM 1630 O O . ALA B 1 93 ? -4.992 10.25 -1.996 1 90.69 93 ALA B O 1
ATOM 1631 N N . LEU B 1 94 ? -5.984 9.852 -0.063 1 85.44 94 LEU B N 1
ATOM 1632 C CA . LEU B 1 94 ? -6.523 8.57 -0.491 1 85.44 94 LEU B C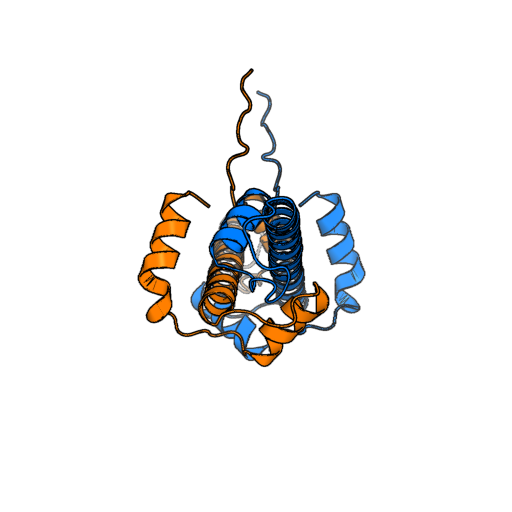A 1
ATOM 1633 C C . LEU B 1 94 ? -7.539 8.75 -1.613 1 85.44 94 LEU B C 1
ATOM 1635 O O . LEU B 1 94 ? -7.738 7.848 -2.432 1 85.44 94 LEU B O 1
ATOM 1639 N N . GLU B 1 95 ? -8.164 9.852 -1.574 1 80.06 95 GLU B N 1
ATOM 1640 C CA . GLU B 1 95 ? -9.102 10.141 -2.652 1 80.06 95 GLU B CA 1
ATOM 1641 C C . GLU B 1 95 ? -8.383 10.266 -3.992 1 80.06 95 GLU B C 1
ATOM 1643 O O . GLU B 1 95 ? -8.961 9.961 -5.043 1 80.06 95 GLU B O 1
ATOM 1648 N N . GLU B 1 96 ? -7.203 10.648 -3.871 1 78.06 96 GLU B N 1
ATOM 1649 C CA . GLU B 1 96 ? -6.402 10.852 -5.074 1 78.06 96 GLU B CA 1
ATOM 1650 C C . GLU B 1 96 ? -5.672 9.57 -5.477 1 78.06 96 GLU B C 1
ATOM 1652 O O . GLU B 1 96 ? -5.559 9.258 -6.664 1 78.06 96 GLU B O 1
ATOM 1657 N N . VAL B 1 97 ? -5.156 9.016 -4.355 1 73.69 97 VAL B N 1
ATOM 1658 C CA . VAL B 1 97 ? -4.324 7.84 -4.594 1 73.69 97 VAL B CA 1
ATOM 1659 C C . VAL B 1 97 ? -5.207 6.641 -4.938 1 73.69 97 VAL B C 1
ATOM 1661 O O . VAL B 1 97 ? -6.086 6.266 -4.156 1 73.69 97 VAL B O 1
ATOM 1664 N N . GLY B 1 98 ? -5.859 6.504 -6.18 1 54.84 98 GLY B N 1
ATOM 1665 C CA . GLY B 1 98 ? -6.441 5.273 -6.703 1 54.84 98 GLY B CA 1
ATOM 1666 C C . GLY B 1 98 ? -5.418 4.355 -7.34 1 54.84 98 GLY B C 1
ATOM 1667 O O . GLY B 1 98 ? -4.48 4.816 -7.996 1 54.84 98 GLY B O 1
ATOM 1668 N N . ILE B 1 99 ? -5.18 3.336 -6.75 1 50.06 99 ILE B N 1
ATOM 1669 C CA . ILE B 1 99 ? -4.512 2.461 -7.707 1 50.06 99 ILE B CA 1
ATOM 1670 C C . ILE B 1 99 ? -5.387 2.285 -8.945 1 50.06 99 ILE B C 1
ATOM 1672 O O . ILE B 1 99 ? -6.484 1.733 -8.859 1 50.06 99 ILE B O 1
ATOM 1676 N N . ASN B 1 100 ? -5.66 3.381 -9.664 1 43.09 100 ASN B N 1
ATOM 1677 C CA . ASN B 1 100 ? -6.504 3.516 -10.852 1 43.09 100 ASN B CA 1
ATOM 1678 C C . ASN B 1 100 ? -6.477 2.25 -11.703 1 43.09 100 ASN B C 1
ATOM 1680 O O . ASN B 1 100 ? -5.52 2.012 -12.438 1 43.09 100 ASN B O 1
ATOM 1684 N N . VAL B 1 101 ? -6.699 1.157 -11.312 1 39.09 101 VAL B N 1
ATOM 1685 C CA . VAL B 1 101 ? -6.91 0.218 -12.414 1 39.09 101 VAL B CA 1
ATOM 1686 C C . VAL B 1 101 ? -8.156 0.613 -13.203 1 39.09 101 VAL B C 1
ATOM 1688 O O . VAL B 1 101 ? -9.227 0.814 -12.625 1 39.09 101 VAL B O 1
ATOM 1691 N N . ASN B 1 102 ? -8.07 1.537 -14.133 1 37.81 102 ASN B N 1
ATOM 1692 C CA . ASN B 1 102 ? -9.18 1.847 -15.031 1 37.81 102 ASN B CA 1
ATOM 1693 C C . ASN B 1 102 ? -10.078 0.633 -15.25 1 37.81 102 ASN B C 1
ATOM 1695 O O . ASN B 1 102 ? -9.586 -0.481 -15.445 1 37.81 102 ASN B O 1
ATOM 1699 N N . ARG B 1 103 ? -11.242 0.647 -14.625 1 35.12 103 ARG B N 1
ATOM 1700 C CA . ARG B 1 103 ? -12.391 -0.192 -14.93 1 35.12 103 ARG B CA 1
ATOM 1701 C C . ARG B 1 103 ? -12.461 -0.498 -16.422 1 35.12 103 ARG B C 1
ATOM 1703 O O . ARG B 1 103 ? -12.25 0.388 -17.25 1 35.12 103 ARG B O 1
ATOM 1710 N N . PRO B 1 104 ? -12.297 -1.803 -16.75 1 33.84 104 PRO B N 1
ATOM 1711 C CA . PRO B 1 104 ? -12.789 -2.043 -18.109 1 33.84 104 PRO B CA 1
ATOM 1712 C C . PRO B 1 104 ? -14.156 -1.417 -18.359 1 33.84 104 PRO B C 1
ATOM 1714 O O . PRO B 1 104 ? -15.062 -1.562 -17.531 1 33.84 104 PRO B O 1
ATOM 1717 N N . HIS B 1 105 ? -14.281 -0.12 -18.656 1 33.88 105 HIS B N 1
ATOM 1718 C CA . HIS B 1 105 ? -15.547 0.268 -19.281 1 33.88 105 HIS B CA 1
ATOM 1719 C C . HIS B 1 105 ? -16.031 -0.81 -20.25 1 33.88 105 HIS B C 1
ATOM 1721 O O . HIS B 1 105 ? -15.383 -1.102 -21.25 1 33.88 105 HIS B O 1
ATOM 1727 N N . TYR B 1 106 ? -16.656 -1.838 -19.703 1 28.02 106 TYR B N 1
ATOM 1728 C CA . TYR B 1 106 ? -17.531 -2.613 -20.594 1 28.02 106 TYR B CA 1
ATOM 1729 C C . TYR B 1 106 ? -18.438 -1.698 -21.406 1 28.02 106 TYR B C 1
ATOM 1731 O O . TYR B 1 106 ? -19.266 -0.968 -20.844 1 28.02 106 TYR B O 1
ATOM 1739 N N . TYR B 1 107 ? -17.969 -0.704 -22.062 1 24.36 107 TYR B N 1
ATOM 1740 C CA . TYR B 1 107 ? -19.031 -0.341 -23 1 24.36 107 TYR B CA 1
ATOM 1741 C C . TYR B 1 107 ? -19.5 -1.553 -23.797 1 24.36 107 TYR B C 1
ATOM 1743 O O . TYR B 1 107 ? -18.672 -2.291 -24.344 1 24.36 107 TYR B O 1
ATOM 1751 N N . MET B 1 108 ? -20.625 -2.215 -23.234 1 20.14 108 MET B N 1
ATOM 1752 C CA . MET B 1 108 ? -21.516 -2.623 -24.297 1 20.14 108 MET B CA 1
ATOM 1753 C C . MET B 1 108 ? -21.75 -1.481 -25.297 1 20.14 108 MET B C 1
ATOM 1755 O O . MET B 1 108 ? -21.719 -0.311 -24.906 1 20.14 108 MET B O 1
#

Nearest PDB structures (foldseek):
  7enc-assembly1_Dj  TM=7.067E-01  e=5.226E-05  Homo sapiens
  7egb-assembly1_J  TM=7.099E-01  e=8.798E-05  Homo sapiens
  7edx-assembly1_j  TM=7.149E-01  e=1.481E-04  Homo sapiens
  7kts-assembly1_H  TM=6.992E-01  e=1.663E-04  Homo sapiens
  4wv4-assembly1_A  TM=7.420E-01  e=3.143E-04  Homo sapiens